Protein AF-A0A972W2F7-F1 (afdb_monomer_lite)

Structure (mmCIF, N/CA/C/O backbone):
data_AF-A0A972W2F7-F1
#
_entry.id   AF-A0A972W2F7-F1
#
loop_
_atom_site.group_PDB
_atom_site.id
_atom_site.type_symbol
_atom_site.label_atom_id
_atom_site.label_alt_id
_atom_site.label_comp_id
_atom_site.label_asym_id
_atom_site.label_entity_id
_atom_site.label_seq_id
_atom_site.pdbx_PDB_ins_code
_atom_site.Cartn_x
_atom_site.Cartn_y
_atom_site.Cartn_z
_atom_site.occupancy
_atom_site.B_iso_or_equiv
_atom_site.auth_seq_id
_atom_site.auth_comp_id
_atom_site.auth_asym_id
_atom_site.auth_atom_id
_atom_site.pdbx_PDB_model_num
ATOM 1 N N . MET A 1 1 ? -19.386 12.571 -10.014 1.00 37.34 1 MET A N 1
ATOM 2 C CA . MET A 1 1 ? -18.580 13.800 -9.864 1.00 37.34 1 MET A CA 1
ATOM 3 C C . MET A 1 1 ? -17.393 13.423 -9.004 1.00 37.34 1 MET A C 1
ATOM 5 O O . MET A 1 1 ? -17.580 13.190 -7.818 1.00 37.34 1 MET A O 1
ATOM 9 N N . ASP A 1 2 ? -16.224 13.254 -9.614 1.00 38.84 2 ASP A N 1
ATOM 10 C CA . ASP A 1 2 ? -15.016 12.812 -8.912 1.00 38.84 2 ASP A CA 1
ATOM 11 C C . ASP A 1 2 ? -14.385 14.001 -8.181 1.00 38.84 2 ASP A C 1
ATOM 13 O O . ASP A 1 2 ? -14.214 15.073 -8.763 1.00 38.84 2 ASP A O 1
ATOM 17 N N . ILE A 1 3 ? -14.070 13.840 -6.894 1.00 45.41 3 ILE A N 1
ATOM 18 C CA . ILE A 1 3 ? -13.423 14.881 -6.087 1.00 45.41 3 ILE A CA 1
ATOM 19 C C . ILE A 1 3 ? -11.974 14.472 -5.830 1.00 45.41 3 ILE A C 1
ATOM 21 O O . ILE A 1 3 ? -11.709 13.472 -5.166 1.00 45.41 3 ILE A O 1
ATOM 25 N N . PHE A 1 4 ? -11.034 15.293 -6.300 1.00 45.84 4 PHE A N 1
ATOM 26 C CA . PHE A 1 4 ? -9.611 15.173 -5.989 1.00 45.84 4 PHE A CA 1
ATOM 27 C C . PHE A 1 4 ? -9.245 16.166 -4.879 1.00 45.84 4 PHE A C 1
ATOM 29 O O . PHE A 1 4 ? -9.281 17.379 -5.079 1.00 45.84 4 PHE A O 1
ATOM 36 N N . ILE A 1 5 ? -8.888 15.666 -3.696 1.00 48.56 5 ILE A N 1
ATOM 37 C CA . ILE A 1 5 ? -8.401 16.495 -2.581 1.00 48.56 5 ILE A CA 1
ATOM 38 C C . ILE A 1 5 ? -6.868 16.571 -2.706 1.00 48.56 5 ILE A C 1
ATOM 40 O O . ILE A 1 5 ? -6.220 15.531 -2.703 1.00 48.56 5 ILE A O 1
ATOM 44 N N . THR A 1 6 ? -6.266 17.763 -2.842 1.00 37.16 6 THR A N 1
ATOM 45 C CA . THR A 1 6 ? -4.837 17.892 -3.242 1.00 37.16 6 THR A CA 1
ATOM 46 C C . THR A 1 6 ? -3.960 18.843 -2.410 1.00 37.16 6 THR A C 1
ATOM 48 O O . THR A 1 6 ? -2.891 19.231 -2.875 1.00 37.16 6 THR A O 1
ATOM 51 N N . LYS A 1 7 ? -4.310 19.225 -1.169 1.00 33.56 7 LYS A N 1
ATOM 52 C CA . LYS A 1 7 ? -3.485 20.214 -0.431 1.00 33.56 7 LYS A CA 1
ATOM 53 C C . LYS A 1 7 ? -3.284 19.912 1.055 1.00 33.56 7 LYS A C 1
ATOM 55 O O . LYS A 1 7 ? -4.198 20.159 1.831 1.00 33.56 7 LYS A O 1
ATOM 60 N N . TRP A 1 8 ? -2.085 19.456 1.451 1.00 50.25 8 TRP A N 1
ATOM 61 C CA . TRP A 1 8 ? -1.720 19.218 2.860 1.00 50.25 8 TRP A CA 1
ATOM 62 C C . TRP A 1 8 ? -0.238 19.461 3.180 1.00 50.25 8 TRP A C 1
ATOM 64 O O . TRP A 1 8 ? 0.644 19.233 2.355 1.00 50.25 8 TRP A O 1
ATOM 74 N N . ILE A 1 9 ? 0.012 19.957 4.399 1.00 38.94 9 ILE A N 1
ATOM 75 C CA . ILE A 1 9 ? 1.339 20.320 4.914 1.00 38.94 9 ILE A CA 1
ATOM 76 C C . ILE A 1 9 ? 2.100 19.044 5.286 1.00 38.94 9 ILE A C 1
ATOM 78 O O . ILE A 1 9 ? 1.756 18.347 6.239 1.00 38.94 9 ILE A O 1
ATOM 82 N N . TYR A 1 10 ? 3.149 18.767 4.520 1.00 42.78 10 TYR A N 1
ATOM 83 C CA . TYR A 1 10 ? 4.023 17.609 4.655 1.00 42.78 10 TYR A CA 1
ATOM 84 C C . TYR A 1 10 ? 5.341 17.988 5.346 1.00 42.78 10 TYR A C 1
ATOM 86 O O . TYR A 1 10 ? 5.931 19.027 5.049 1.00 42.78 10 TYR A O 1
ATOM 94 N N . ARG A 1 11 ? 5.843 17.118 6.232 1.00 40.94 11 ARG A N 1
ATOM 95 C CA . ARG A 1 11 ? 7.245 17.143 6.677 1.00 40.94 11 ARG A CA 1
ATOM 96 C C . ARG A 1 11 ? 8.022 16.090 5.895 1.00 40.94 11 ARG A C 1
ATOM 98 O O . ARG A 1 11 ? 7.843 14.897 6.127 1.00 40.94 11 ARG A O 1
ATOM 105 N N . LYS A 1 12 ? 8.886 16.553 4.989 1.00 39.41 12 LYS A N 1
ATOM 106 C CA . LYS A 1 12 ? 9.812 15.711 4.229 1.00 39.41 12 LYS A CA 1
ATOM 107 C C . LYS A 1 12 ? 10.783 15.022 5.176 1.00 39.41 12 LYS A C 1
ATOM 109 O O . LYS A 1 12 ? 11.478 15.689 5.934 1.00 39.41 12 LYS A O 1
ATOM 114 N N . THR A 1 13 ? 10.792 13.694 5.157 1.00 49.53 13 THR A N 1
ATOM 115 C CA . THR A 1 13 ? 11.837 12.893 5.798 1.00 49.53 13 THR A CA 1
ATOM 116 C C . THR A 1 13 ? 12.632 12.205 4.702 1.00 49.53 13 THR A C 1
ATOM 118 O O . THR A 1 13 ? 12.037 11.623 3.800 1.00 49.53 13 T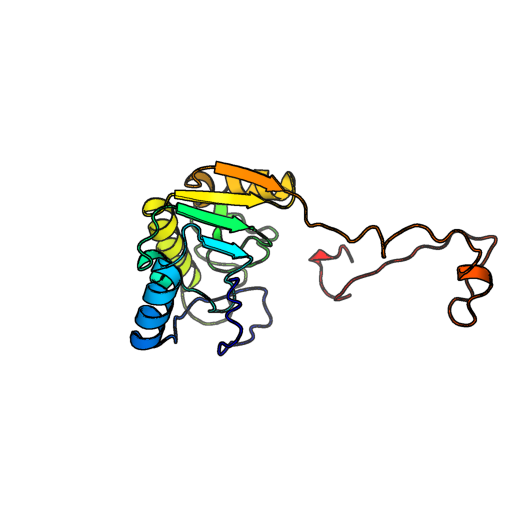HR A O 1
ATOM 121 N N . ASP A 1 14 ? 13.961 12.219 4.794 1.00 45.12 14 ASP A N 1
ATOM 122 C CA . ASP A 1 14 ? 14.857 11.602 3.796 1.00 45.12 14 ASP A CA 1
ATOM 123 C C . ASP A 1 14 ? 14.783 10.065 3.758 1.00 45.12 14 ASP A C 1
ATOM 125 O O . ASP A 1 14 ? 15.412 9.408 2.935 1.00 45.12 14 ASP A O 1
ATOM 129 N N . LYS A 1 15 ? 13.991 9.468 4.650 1.00 56.09 15 LYS A N 1
ATOM 130 C CA . LYS A 1 15 ? 13.692 8.038 4.687 1.00 56.09 15 LYS A CA 1
ATOM 131 C C . LYS A 1 15 ? 12.275 7.847 4.156 1.00 56.09 15 LYS A C 1
ATOM 133 O O . LYS A 1 15 ? 11.408 8.641 4.515 1.00 56.09 15 LYS A O 1
ATOM 138 N N . PHE A 1 16 ? 12.032 6.809 3.347 1.00 61.34 16 PHE A N 1
ATOM 139 C CA . PHE A 1 16 ? 10.714 6.391 2.827 1.00 61.34 16 PHE A C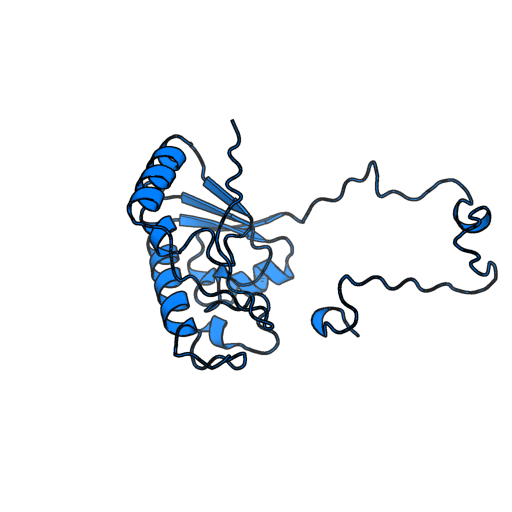A 1
ATOM 140 C C . PHE A 1 16 ? 9.743 6.005 3.959 1.00 61.34 16 PHE A C 1
ATOM 142 O O . PHE A 1 16 ? 9.318 4.856 4.091 1.00 61.34 16 PHE A O 1
ATOM 149 N N . PHE A 1 17 ? 9.406 6.962 4.811 1.00 59.88 17 PHE A N 1
ATOM 150 C CA . PHE A 1 17 ? 8.658 6.796 6.034 1.00 59.88 17 PHE A CA 1
ATOM 151 C C . PHE A 1 17 ? 7.662 7.943 6.165 1.00 59.88 17 PHE A C 1
ATOM 153 O O . PHE A 1 17 ? 8.017 9.115 6.181 1.00 59.88 17 PHE A O 1
ATOM 160 N N . SER A 1 18 ? 6.393 7.591 6.282 1.00 64.56 18 SER A N 1
ATOM 161 C CA . SER A 1 18 ? 5.313 8.521 6.554 1.00 64.56 18 SER A CA 1
ATOM 162 C C . SER A 1 18 ? 4.838 8.381 7.978 1.00 64.56 18 SER A C 1
ATOM 164 O O . SER A 1 18 ? 4.443 7.298 8.418 1.00 64.56 18 SER A O 1
ATOM 166 N N . TYR A 1 19 ? 4.748 9.515 8.658 1.00 61.31 19 TYR A N 1
ATOM 167 C CA . TYR A 1 19 ? 3.973 9.620 9.878 1.00 61.31 19 TYR A CA 1
ATOM 168 C C . TYR A 1 19 ? 2.624 10.282 9.600 1.00 61.31 19 TYR A C 1
ATOM 170 O O . TYR A 1 19 ? 2.545 11.276 8.885 1.00 61.31 19 TYR A O 1
ATOM 178 N N . ASN A 1 20 ? 1.569 9.730 10.197 1.00 62.28 20 ASN A N 1
ATOM 179 C CA . ASN A 1 20 ? 0.254 10.356 10.245 1.00 62.28 20 ASN A CA 1
ATOM 180 C C . ASN A 1 20 ? 0.084 11.038 11.615 1.00 62.28 20 ASN A C 1
ATOM 182 O O . ASN A 1 20 ? -0.581 10.508 12.501 1.00 62.28 20 ASN A O 1
ATOM 186 N N . SER A 1 21 ? 0.668 12.227 11.803 1.00 54.88 21 SER A N 1
ATOM 187 C CA . SER A 1 21 ? 0.066 13.206 12.720 1.00 54.88 21 SER A CA 1
ATOM 188 C C . SER A 1 21 ? -1.009 13.921 11.935 1.00 54.88 21 SER A C 1
ATOM 190 O O . SER A 1 21 ? -0.692 14.724 11.060 1.00 54.88 21 SER A O 1
ATOM 192 N N . SER A 1 22 ? -2.273 13.647 12.230 1.00 52.44 22 SER A N 1
ATOM 193 C CA . SER A 1 22 ? -3.345 14.514 11.760 1.00 52.44 22 SER A CA 1
ATOM 194 C C . SER A 1 22 ? -3.129 15.915 12.341 1.00 52.44 22 SER A C 1
ATOM 196 O O . SER A 1 22 ? -3.355 16.130 13.526 1.00 52.44 22 SER A O 1
ATOM 198 N N . PHE A 1 23 ? -2.663 16.842 11.502 1.00 49.62 23 PHE A N 1
ATOM 199 C CA . PHE A 1 23 ? -2.737 18.294 11.723 1.00 49.62 23 PHE A CA 1
ATOM 200 C C . PHE A 1 23 ? -4.017 18.895 11.124 1.00 49.62 23 PHE A C 1
ATOM 202 O O . PHE A 1 23 ? -4.238 20.100 11.195 1.00 49.62 23 PHE A O 1
ATOM 209 N N . LEU A 1 24 ? -4.862 18.053 10.524 1.00 54.97 24 LEU A N 1
ATOM 210 C CA . LEU A 1 24 ? -6.246 18.380 10.219 1.00 54.97 24 LEU A CA 1
ATOM 211 C C . LEU A 1 24 ? -6.941 18.809 11.513 1.00 54.97 24 LEU A C 1
ATOM 213 O O . LEU A 1 24 ? -7.051 18.009 12.442 1.00 54.97 24 LEU A O 1
ATOM 217 N N . SER A 1 25 ? -7.412 20.054 11.566 1.00 57.44 25 SER A N 1
ATOM 218 C CA . SER A 1 25 ? -8.318 20.474 12.631 1.00 57.44 25 SER A CA 1
ATOM 219 C C . SER A 1 25 ? -9.579 19.607 12.588 1.00 57.44 25 SER A C 1
ATOM 221 O O . SER A 1 25 ? -10.027 19.202 11.509 1.00 57.44 25 SER A O 1
ATOM 223 N N . ASP A 1 26 ? -10.186 19.343 13.746 1.00 63.97 26 ASP A N 1
ATOM 224 C CA . ASP A 1 26 ? -11.418 18.543 13.851 1.00 63.97 26 ASP A CA 1
ATOM 225 C C . ASP A 1 26 ? -12.546 19.061 12.936 1.00 63.97 26 ASP A C 1
ATOM 227 O O . ASP A 1 26 ? -13.414 18.307 12.498 1.00 63.97 26 ASP A O 1
ATOM 231 N N . ILE A 1 27 ? -12.510 20.354 12.602 1.00 67.69 27 ILE A N 1
ATOM 232 C CA . ILE A 1 27 ? -13.420 21.011 11.660 1.00 67.69 27 ILE A CA 1
ATOM 233 C C . ILE A 1 27 ? -13.247 20.454 10.244 1.00 67.69 27 I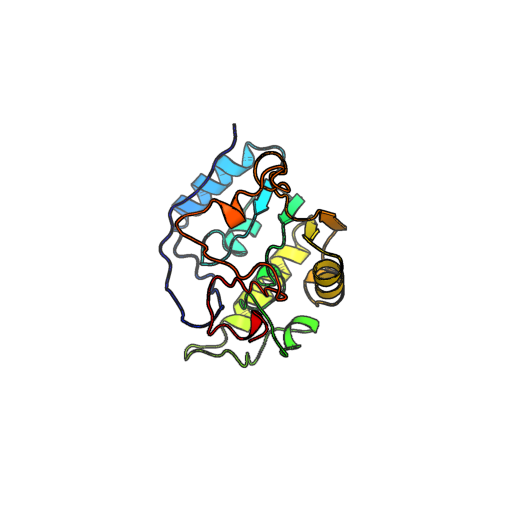LE A C 1
ATOM 235 O O . ILE A 1 27 ? -14.231 20.081 9.608 1.00 67.69 27 ILE A O 1
ATOM 239 N N . LEU A 1 28 ? -12.012 20.356 9.749 1.00 68.50 28 LEU A N 1
ATOM 240 C CA . LEU A 1 28 ? -11.747 19.835 8.408 1.00 68.50 28 LEU A CA 1
ATOM 241 C C . LEU A 1 28 ? -12.057 18.340 8.329 1.00 68.50 28 LEU A C 1
ATOM 243 O O . LEU A 1 28 ? -12.625 17.898 7.334 1.00 68.50 28 LEU A O 1
ATOM 247 N N . VAL A 1 29 ? -11.789 17.583 9.400 1.00 71.69 29 VAL A N 1
ATOM 248 C CA . VAL A 1 29 ? -12.239 16.186 9.519 1.00 71.69 29 VAL A CA 1
ATOM 249 C C . VAL A 1 29 ? -13.756 16.093 9.350 1.00 71.69 29 VAL A C 1
ATOM 251 O O . VAL A 1 29 ? -14.227 15.319 8.525 1.00 71.69 29 VAL A O 1
ATOM 254 N N . LYS A 1 30 ? -14.531 16.916 10.066 1.00 74.19 30 LYS A N 1
ATOM 255 C CA . LYS A 1 30 ? -15.998 16.917 9.958 1.00 74.19 30 LYS A CA 1
ATOM 256 C C . LYS A 1 30 ? -16.488 17.273 8.554 1.00 74.19 30 LYS A C 1
ATOM 258 O O . LYS A 1 30 ? -17.358 16.572 8.041 1.00 74.19 30 LYS A O 1
ATOM 263 N N . ILE A 1 31 ? -15.927 18.313 7.934 1.00 80.19 31 ILE A N 1
ATOM 264 C CA . ILE A 1 31 ? -16.318 18.754 6.586 1.00 80.19 31 ILE A CA 1
ATOM 265 C C . ILE A 1 31 ? -16.055 17.644 5.567 1.00 80.19 31 ILE A C 1
ATOM 267 O O . ILE A 1 31 ? -16.968 17.236 4.853 1.00 80.19 31 ILE A O 1
ATOM 271 N N . TYR A 1 32 ? -14.836 17.100 5.526 1.00 80.19 32 TYR A N 1
ATOM 272 C CA . TYR A 1 32 ? -14.514 16.047 4.564 1.00 80.19 32 TYR A CA 1
ATOM 273 C C . TYR A 1 32 ? -15.303 14.766 4.831 1.00 80.19 32 TYR A C 1
ATOM 275 O O . TYR A 1 32 ? -15.779 14.155 3.880 1.00 80.19 32 TYR A O 1
ATOM 283 N N . SER A 1 33 ? -15.529 14.385 6.092 1.00 76.12 33 SER A N 1
ATOM 284 C CA . SER A 1 33 ? -16.387 13.238 6.408 1.00 76.12 33 SER A CA 1
ATOM 285 C C . SER A 1 33 ? -17.824 13.441 5.923 1.00 76.12 33 SER A C 1
ATOM 287 O O . SER A 1 33 ? -18.425 12.499 5.418 1.00 76.12 33 SER A O 1
ATOM 289 N N . GLN A 1 34 ? -18.388 14.650 6.026 1.00 81.00 34 GLN A N 1
ATOM 290 C CA . GLN A 1 34 ? -19.718 14.949 5.478 1.00 81.00 34 GLN A CA 1
ATOM 291 C C . GLN A 1 34 ? -19.752 14.839 3.953 1.00 81.00 34 GLN A C 1
ATOM 293 O O . GLN A 1 34 ? -20.683 14.245 3.420 1.00 81.00 34 GLN A O 1
ATOM 298 N N . ILE A 1 35 ? -18.730 15.352 3.265 1.00 84.06 35 ILE A N 1
ATOM 299 C CA . ILE A 1 35 ? -18.611 15.242 1.806 1.00 84.06 35 ILE A CA 1
ATOM 300 C C . ILE A 1 35 ? -18.520 13.772 1.389 1.00 84.06 35 ILE A C 1
ATOM 302 O O . ILE A 1 35 ? -19.253 13.339 0.505 1.00 84.06 35 ILE A O 1
ATOM 306 N N . LEU A 1 36 ? -17.661 12.994 2.051 1.00 83.88 36 LEU A N 1
ATOM 307 C CA . LEU A 1 36 ? -17.459 11.578 1.744 1.00 83.88 36 LEU A CA 1
ATOM 308 C C . LEU A 1 36 ? -18.720 10.740 1.988 1.00 83.88 36 LEU A C 1
ATOM 310 O O . LEU A 1 36 ? -18.958 9.786 1.256 1.00 83.88 36 LEU A O 1
ATOM 314 N N . ASN A 1 37 ? -19.565 11.129 2.948 1.00 81.19 37 ASN A N 1
ATOM 315 C CA . ASN A 1 37 ? -20.837 10.455 3.218 1.00 81.19 37 ASN A CA 1
ATOM 316 C C . ASN A 1 37 ? -21.849 10.543 2.059 1.00 81.19 37 ASN A C 1
ATOM 318 O O . ASN A 1 37 ? -22.802 9.771 2.060 1.00 81.19 37 ASN A O 1
ATOM 322 N N . ASN A 1 38 ? -21.660 11.446 1.092 1.00 86.00 38 ASN A N 1
ATOM 323 C CA . ASN A 1 38 ? -22.551 11.589 -0.066 1.00 86.00 38 ASN A CA 1
ATOM 324 C C . ASN A 1 38 ? -22.212 10.640 -1.227 1.00 86.00 38 ASN A C 1
ATOM 326 O O . ASN A 1 38 ? -22.882 10.681 -2.255 1.00 86.00 38 ASN A O 1
ATOM 330 N N . PHE A 1 39 ? -21.165 9.825 -1.098 1.00 87.31 39 PHE A N 1
ATOM 331 C CA . PHE A 1 39 ? -20.753 8.869 -2.124 1.00 87.31 39 PHE A CA 1
ATOM 332 C C . PHE A 1 39 ? -21.199 7.457 -1.762 1.00 87.31 39 PHE A C 1
ATOM 334 O O . PHE A 1 39 ? -21.219 7.095 -0.591 1.00 87.31 39 PHE A O 1
ATOM 341 N N . ASP A 1 40 ? -21.475 6.618 -2.756 1.00 87.81 40 ASP A N 1
ATOM 342 C CA . ASP A 1 40 ? -21.814 5.205 -2.525 1.00 87.81 40 ASP A CA 1
ATOM 343 C C . ASP A 1 40 ? -20.579 4.355 -2.193 1.00 87.81 40 ASP A C 1
ATOM 345 O O . ASP A 1 40 ? -20.663 3.325 -1.518 1.00 87.81 40 ASP A O 1
ATOM 349 N N . LEU A 1 41 ? -19.412 4.796 -2.668 1.00 89.31 41 LEU A N 1
ATOM 350 C CA . LEU A 1 41 ? -18.159 4.062 -2.598 1.00 89.31 41 LEU A CA 1
ATOM 351 C C . LEU A 1 41 ? -16.985 4.999 -2.326 1.00 89.31 41 LEU A C 1
ATOM 353 O O . LEU A 1 41 ? -16.881 6.076 -2.909 1.00 89.31 41 LEU A O 1
ATOM 357 N N . ILE A 1 42 ? -16.060 4.538 -1.485 1.00 91.44 42 ILE A N 1
ATOM 358 C CA . ILE A 1 42 ? -14.792 5.216 -1.230 1.00 91.44 42 ILE A CA 1
ATOM 359 C C . ILE A 1 42 ? -13.659 4.301 -1.680 1.00 91.44 42 ILE A C 1
ATOM 361 O O . ILE A 1 42 ? -13.450 3.223 -1.115 1.00 91.44 42 ILE A O 1
ATOM 365 N N . HIS A 1 43 ? -12.920 4.758 -2.691 1.00 94.00 43 HIS A N 1
ATOM 366 C CA . HIS A 1 43 ? -11.743 4.084 -3.224 1.00 94.00 43 HIS A CA 1
ATOM 367 C C . HIS A 1 43 ? -10.511 4.969 -3.040 1.00 94.00 43 HIS A C 1
ATOM 369 O O . HIS A 1 43 ? -10.359 6.015 -3.662 1.00 94.00 43 HIS A O 1
ATOM 375 N N . LEU A 1 44 ? -9.628 4.544 -2.143 1.00 91.00 44 LEU A N 1
ATOM 376 C CA . LEU A 1 44 ? -8.408 5.249 -1.786 1.00 91.00 44 LEU A CA 1
ATOM 377 C C . LEU A 1 44 ? -7.238 4.769 -2.649 1.00 91.00 44 LEU A C 1
ATOM 379 O O . LEU A 1 44 ? -6.866 3.594 -2.618 1.00 91.00 44 LEU A O 1
ATOM 383 N N . HIS A 1 45 ? -6.600 5.702 -3.350 1.00 90.44 45 HIS A N 1
ATOM 384 C CA . HIS A 1 45 ? -5.309 5.493 -3.999 1.00 90.44 45 HIS A CA 1
ATOM 385 C C . HIS A 1 45 ? -4.248 6.251 -3.215 1.00 90.44 45 HIS A C 1
ATOM 387 O O . HIS A 1 45 ? -4.083 7.444 -3.427 1.00 90.44 45 HIS A O 1
ATOM 393 N N . TRP A 1 46 ? -3.538 5.540 -2.333 1.00 77.56 46 TRP A N 1
ATOM 394 C CA . TRP A 1 46 ? -2.432 6.071 -1.529 1.00 77.56 46 TRP A CA 1
ATOM 395 C C . TRP A 1 46 ? -2.795 7.274 -0.629 1.00 77.56 46 TRP A C 1
ATOM 397 O O . TRP A 1 46 ? -3.028 8.387 -1.080 1.00 77.56 46 TRP A O 1
ATOM 407 N N . VAL A 1 47 ? -2.788 7.072 0.692 1.00 70.81 47 VAL A N 1
ATOM 408 C CA . VAL A 1 47 ? -3.097 8.138 1.679 1.00 70.81 47 VAL A CA 1
ATOM 409 C C . VAL A 1 47 ? -1.910 8.480 2.579 1.00 70.81 47 VAL A C 1
ATOM 411 O O . VAL A 1 47 ? -2.073 8.920 3.720 1.00 70.81 47 VAL A O 1
ATOM 414 N N . GLY A 1 48 ? -0.700 8.224 2.079 1.00 67.69 48 GLY A N 1
ATOM 415 C CA . GLY A 1 48 ? 0.543 8.504 2.788 1.00 67.69 48 GLY A CA 1
ATOM 416 C C . GLY A 1 48 ? 0.722 9.987 3.137 1.00 67.69 48 GLY A C 1
ATOM 417 O O . GLY A 1 48 ? -0.101 10.844 2.820 1.00 67.69 48 GLY A O 1
ATOM 418 N N . HIS A 1 49 ? 1.831 10.293 3.813 1.00 65.50 49 HIS A N 1
ATOM 419 C CA . HIS A 1 49 ? 2.272 11.669 4.084 1.00 65.50 49 HIS A CA 1
ATOM 420 C C . HIS A 1 49 ? 1.257 12.590 4.795 1.00 65.50 49 HIS A C 1
ATOM 422 O O . HIS A 1 49 ? 1.306 13.804 4.612 1.00 65.50 49 HIS A O 1
ATOM 428 N N . GLY A 1 50 ? 0.363 12.067 5.641 1.00 63.09 50 GLY A N 1
ATOM 429 C CA . GLY A 1 50 ? -0.567 12.919 6.393 1.00 63.09 50 GLY A CA 1
ATOM 430 C C . GLY A 1 50 ? -1.886 13.212 5.682 1.00 63.09 50 GLY A C 1
ATOM 431 O O . GLY A 1 50 ? -2.701 13.931 6.254 1.00 63.09 50 GLY A O 1
ATOM 432 N N . PHE A 1 51 ? -2.113 12.677 4.474 1.00 67.38 51 PHE A N 1
ATOM 433 C CA . PHE A 1 51 ? -3.283 13.019 3.661 1.00 67.38 51 PHE A CA 1
ATOM 434 C C . PHE A 1 51 ? -4.610 12.592 4.303 1.00 67.38 51 PHE A C 1
ATOM 436 O O . PHE A 1 51 ? -5.499 13.417 4.500 1.00 67.38 51 PHE A O 1
ATOM 443 N N . MET A 1 52 ? -4.732 11.319 4.687 1.00 76.56 52 MET A N 1
ATOM 444 C CA . MET A 1 52 ? -5.845 10.831 5.503 1.00 76.56 52 MET A CA 1
ATOM 445 C C . MET A 1 52 ? -5.301 9.939 6.613 1.00 76.56 52 MET A C 1
ATOM 447 O O . MET A 1 52 ? -4.688 8.899 6.365 1.00 76.56 52 MET A O 1
ATOM 451 N N . SER A 1 53 ? -5.518 10.354 7.862 1.00 81.12 53 SER A N 1
ATOM 452 C CA . SER A 1 53 ? -5.119 9.556 9.018 1.00 81.12 53 SER A CA 1
ATOM 453 C C . SER A 1 53 ? -6.034 8.348 9.207 1.00 81.12 53 SER A C 1
ATOM 455 O O . SER A 1 53 ? -7.209 8.381 8.846 1.00 81.12 53 SER A O 1
ATOM 457 N N . SER A 1 54 ? -5.536 7.288 9.849 1.00 86.44 54 SER A N 1
ATOM 458 C CA . SER A 1 54 ? -6.387 6.151 10.229 1.00 86.44 54 SER A CA 1
ATOM 459 C C . SER A 1 54 ? -7.555 6.595 11.116 1.00 86.44 54 SER A C 1
ATOM 461 O O . SER A 1 54 ? -8.649 6.056 11.008 1.00 86.44 54 SER A O 1
ATOM 463 N N . ASN A 1 55 ? -7.344 7.625 11.946 1.00 83.62 55 ASN A N 1
ATOM 464 C CA . ASN A 1 55 ? -8.396 8.224 12.764 1.00 83.62 55 ASN A CA 1
ATOM 465 C C . ASN A 1 55 ? -9.458 8.938 11.916 1.00 83.62 55 ASN A C 1
ATOM 467 O O . ASN A 1 55 ? -10.644 8.820 12.196 1.00 83.62 55 ASN A O 1
ATOM 471 N N . PHE A 1 56 ? -9.055 9.652 10.863 1.00 85.25 56 PHE A N 1
ATOM 472 C CA . PHE A 1 56 ? -10.000 10.233 9.911 1.00 85.25 56 PHE A CA 1
ATOM 473 C C . PHE A 1 56 ? -10.845 9.135 9.253 1.00 85.25 56 PHE A C 1
ATOM 475 O O . PHE A 1 56 ? -12.068 9.198 9.307 1.00 85.25 56 PHE A O 1
ATOM 482 N N . LEU A 1 57 ? -10.201 8.083 8.733 1.00 87.62 57 LEU A N 1
ATOM 483 C CA . LEU A 1 57 ? -10.882 6.965 8.069 1.00 87.62 57 LEU A CA 1
ATOM 484 C C . LEU A 1 57 ? -11.844 6.205 8.999 1.00 87.62 57 LEU A C 1
ATOM 486 O O . LEU A 1 57 ? -12.898 5.749 8.559 1.00 87.62 57 LEU A O 1
ATOM 490 N N . LEU A 1 58 ? -11.519 6.108 10.291 1.00 88.31 58 LEU A N 1
ATOM 491 C CA . LEU A 1 58 ? -12.410 5.541 11.307 1.00 88.31 58 LEU A CA 1
ATOM 492 C C . LEU A 1 58 ? -13.696 6.360 11.497 1.00 88.31 58 LEU A C 1
ATOM 494 O O . LEU A 1 58 ? -14.744 5.777 11.761 1.00 88.31 58 LEU A O 1
ATOM 498 N N . ASN A 1 59 ? -13.629 7.685 11.332 1.00 85.81 59 ASN A N 1
ATOM 499 C CA . ASN A 1 59 ? -14.764 8.597 11.509 1.00 85.81 59 ASN A CA 1
ATOM 500 C C . ASN A 1 59 ? -15.663 8.728 10.267 1.00 85.81 59 ASN A C 1
ATOM 502 O O . ASN A 1 59 ? -16.694 9.401 10.323 1.00 85.81 59 ASN A O 1
ATOM 506 N N . ILE A 1 60 ? -15.297 8.112 9.143 1.00 86.75 60 ILE A N 1
ATOM 507 C CA . ILE A 1 60 ? -16.164 8.051 7.962 1.00 86.75 60 ILE A CA 1
ATOM 508 C C . ILE A 1 60 ? -17.276 7.029 8.224 1.00 86.75 60 ILE A C 1
ATOM 510 O O . ILE A 1 60 ? -17.009 5.961 8.782 1.00 86.75 60 ILE A O 1
ATOM 514 N N . LYS A 1 61 ? -18.524 7.316 7.822 1.00 87.00 61 LYS A N 1
ATOM 515 C CA . LYS A 1 61 ? -19.656 6.405 8.079 1.00 87.00 61 LYS A CA 1
ATOM 516 C C . LYS A 1 61 ? -19.561 5.098 7.293 1.00 87.00 61 LYS A C 1
ATOM 518 O O . LYS A 1 61 ? -19.996 4.067 7.794 1.00 87.00 61 LYS A O 1
ATOM 523 N N . HIS A 1 62 ? -18.959 5.116 6.105 1.00 89.88 62 HIS A N 1
ATOM 524 C CA . HIS A 1 62 ? -18.790 3.933 5.261 1.00 89.88 62 HIS A CA 1
ATOM 525 C C . HIS A 1 62 ? -18.099 2.792 5.991 1.00 89.88 62 HIS A C 1
ATOM 527 O O . HIS A 1 62 ? -16.990 2.940 6.502 1.00 89.88 62 HIS A O 1
ATOM 533 N N . GLU A 1 63 ? -18.743 1.631 6.012 1.00 91.50 63 GLU A N 1
ATOM 534 C CA . GLU A 1 63 ? -18.162 0.407 6.569 1.00 91.50 63 GLU A CA 1
ATOM 535 C C . GLU A 1 63 ? -17.175 -0.261 5.612 1.00 91.50 63 GLU A C 1
ATOM 537 O O . GLU A 1 63 ? -16.289 -0.990 6.052 1.00 91.50 63 GLU A O 1
ATOM 542 N N . LYS A 1 64 ? -17.338 -0.033 4.305 1.00 94.88 64 LYS A N 1
ATOM 543 C CA . LYS A 1 64 ? -16.533 -0.640 3.244 1.00 94.88 64 LYS A CA 1
ATOM 544 C C . LYS A 1 64 ? -15.592 0.397 2.653 1.00 94.88 64 LYS A C 1
ATOM 546 O O . LYS A 1 64 ? -16.033 1.482 2.284 1.00 94.88 64 LYS A O 1
ATOM 551 N N . LEU A 1 65 ? -14.320 0.037 2.528 1.00 95.06 65 LEU A N 1
ATOM 552 C CA . LEU A 1 65 ? -13.295 0.860 1.892 1.00 95.06 65 LEU A CA 1
ATOM 553 C C . LEU A 1 65 ? -12.575 0.024 0.841 1.00 95.06 65 LEU A C 1
ATOM 555 O O . LEU A 1 65 ? -12.179 -1.104 1.129 1.00 95.06 65 LEU A O 1
ATOM 559 N N . ILE A 1 66 ? -12.369 0.579 -0.350 1.00 96.62 66 ILE A N 1
ATOM 560 C CA . ILE A 1 66 ? -11.447 0.005 -1.332 1.00 96.62 66 ILE A CA 1
ATOM 561 C C . ILE A 1 66 ? -10.126 0.753 -1.219 1.00 96.62 66 ILE A C 1
ATOM 563 O O . ILE A 1 66 ? -10.110 1.981 -1.172 1.00 96.62 66 ILE A O 1
ATOM 567 N N . ILE A 1 67 ? -9.012 0.031 -1.159 1.00 95.62 67 ILE A N 1
ATOM 568 C CA . ILE A 1 67 ? -7.680 0.629 -1.068 1.00 95.62 67 ILE A CA 1
ATOM 569 C C . ILE A 1 67 ? -6.779 -0.004 -2.120 1.00 95.62 67 ILE A C 1
ATOM 571 O O . ILE A 1 67 ? -6.524 -1.206 -2.073 1.00 95.62 67 ILE A O 1
ATOM 575 N N . THR A 1 68 ? -6.248 0.804 -3.037 1.00 96.12 68 THR A N 1
ATOM 576 C CA . THR A 1 68 ? -5.155 0.381 -3.919 1.00 96.12 68 THR A CA 1
ATOM 577 C C . THR A 1 68 ? -3.815 0.567 -3.213 1.00 96.12 68 THR A C 1
ATOM 579 O O . THR A 1 68 ? -3.426 1.680 -2.847 1.00 96.12 68 THR A O 1
ATOM 582 N N . PHE A 1 69 ? -3.099 -0.540 -3.032 1.00 94.69 69 PHE A N 1
ATOM 583 C CA . PHE A 1 69 ? -1.808 -0.612 -2.358 1.00 94.69 69 PHE A CA 1
ATOM 584 C C . PHE A 1 69 ? -0.675 -0.348 -3.348 1.00 94.69 69 PHE A C 1
ATOM 586 O O . PHE A 1 69 ? -0.124 -1.265 -3.952 1.00 94.69 69 PHE A O 1
ATOM 593 N N . HIS A 1 70 ? -0.312 0.926 -3.489 1.00 92.12 70 HIS A N 1
ATOM 594 C CA . HIS A 1 70 ? 0.859 1.344 -4.272 1.00 92.12 70 HIS A CA 1
ATOM 595 C C . HIS A 1 70 ? 2.188 1.056 -3.566 1.00 92.12 70 HIS A C 1
ATOM 597 O O . HIS A 1 70 ? 3.235 0.995 -4.205 1.00 92.12 70 HIS A O 1
ATOM 603 N N . ASP A 1 71 ? 2.146 0.858 -2.251 1.00 91.69 71 ASP A N 1
ATOM 604 C CA . ASP A 1 71 ? 3.294 0.549 -1.409 1.00 91.69 71 ASP A CA 1
ATOM 605 C C . ASP A 1 71 ? 2.850 -0.149 -0.107 1.00 91.69 71 ASP A C 1
ATOM 607 O O . ASP A 1 71 ? 1.678 -0.494 0.072 1.00 91.69 71 ASP A O 1
ATOM 611 N N . PHE A 1 72 ? 3.791 -0.367 0.817 1.00 91.38 72 PHE A N 1
ATOM 612 C CA . PHE A 1 72 ? 3.544 -1.085 2.070 1.00 91.38 72 PHE A CA 1
ATOM 613 C C . PHE A 1 72 ? 3.021 -0.208 3.209 1.00 91.38 72 PHE A C 1
ATOM 615 O O . PHE A 1 72 ? 2.819 -0.712 4.315 1.00 91.38 72 PHE A O 1
ATOM 622 N N . TYR A 1 73 ? 2.770 1.083 2.979 1.00 90.62 73 TYR A N 1
ATOM 623 C CA . TYR A 1 73 ? 2.441 2.031 4.039 1.00 90.62 73 TYR A CA 1
ATOM 624 C C . TYR A 1 73 ? 1.307 1.538 4.942 1.00 90.62 73 TYR A C 1
ATOM 626 O O . TYR A 1 73 ? 1.427 1.574 6.166 1.00 90.62 73 TYR A O 1
ATOM 634 N N . PHE A 1 74 ? 0.210 1.057 4.361 1.00 91.44 74 PHE A N 1
ATOM 635 C CA . PHE A 1 74 ? -0.988 0.658 5.104 1.00 91.44 74 PHE A CA 1
ATOM 636 C C . PHE A 1 74 ? -0.802 -0.571 5.996 1.00 91.44 74 PHE A C 1
ATOM 638 O O . PHE A 1 74 ? -1.521 -0.700 6.982 1.00 91.44 74 PHE A O 1
ATOM 645 N N . VAL A 1 75 ? 0.160 -1.442 5.688 1.00 94.12 75 VAL A N 1
ATOM 646 C CA . VAL A 1 75 ? 0.428 -2.657 6.475 1.00 94.12 75 VAL A CA 1
ATOM 647 C C . VAL A 1 75 ? 1.647 -2.531 7.387 1.00 94.12 75 VAL A C 1
ATOM 649 O O . VAL A 1 75 ? 1.950 -3.453 8.138 1.00 94.12 75 VAL A O 1
ATOM 652 N N . THR A 1 76 ? 2.329 -1.384 7.378 1.00 92.25 76 THR A N 1
ATOM 653 C CA . THR A 1 76 ? 3.475 -1.102 8.249 1.00 92.25 76 THR A CA 1
ATOM 654 C C . THR A 1 76 ? 3.171 0.021 9.246 1.00 92.25 76 THR A C 1
ATOM 656 O O . THR A 1 76 ? 2.168 0.737 9.167 1.00 92.25 76 THR A O 1
ATOM 659 N N . GLY A 1 77 ? 4.093 0.247 10.183 1.00 88.75 77 GLY A N 1
ATOM 660 C CA . GLY A 1 77 ? 4.071 1.407 11.076 1.00 88.75 77 GLY A CA 1
ATOM 661 C C . GLY A 1 77 ? 4.319 2.747 10.370 1.00 88.75 77 GLY A C 1
ATOM 662 O O . GLY A 1 77 ? 4.180 3.793 10.998 1.00 88.75 77 GLY A O 1
ATOM 663 N N . GLY A 1 78 ? 4.649 2.755 9.074 1.00 84.94 78 GLY A N 1
ATOM 664 C CA . GLY A 1 78 ? 4.799 3.985 8.294 1.00 84.94 78 GLY A CA 1
ATOM 665 C C . GLY A 1 78 ? 5.819 3.930 7.161 1.00 84.94 78 GLY A C 1
ATOM 666 O O . GLY A 1 78 ? 5.835 4.850 6.351 1.00 84.94 78 GLY A O 1
ATOM 667 N N . CYS A 1 79 ? 6.648 2.888 7.055 1.00 85.50 79 CYS A N 1
ATOM 668 C CA . CYS A 1 79 ? 7.548 2.753 5.911 1.00 85.50 79 CYS A CA 1
ATOM 669 C C . CYS A 1 79 ? 6.780 2.382 4.634 1.00 85.50 79 CYS A C 1
ATOM 671 O O . CYS A 1 79 ? 5.850 1.575 4.666 1.00 85.50 79 CYS A O 1
ATOM 673 N N . HIS A 1 80 ? 7.194 2.963 3.510 1.00 86.81 80 HIS A N 1
ATOM 674 C CA . HIS A 1 80 ? 6.636 2.658 2.189 1.00 86.81 80 HIS A CA 1
ATOM 675 C C . HIS A 1 80 ? 7.296 1.421 1.574 1.00 86.81 80 HIS A C 1
ATOM 677 O O . HIS A 1 80 ? 6.649 0.653 0.868 1.00 86.81 80 HIS A O 1
ATOM 683 N N . VAL A 1 81 ? 8.566 1.186 1.908 1.00 86.25 81 VAL A N 1
ATOM 684 C CA . VAL A 1 81 ? 9.321 -0.002 1.509 1.00 86.25 81 VAL A CA 1
ATOM 685 C C . VAL A 1 81 ? 9.907 -0.638 2.772 1.00 86.25 81 VAL A C 1
ATOM 687 O O . VAL A 1 81 ? 10.656 0.030 3.487 1.00 86.25 81 VAL A O 1
ATOM 690 N N . PRO A 1 82 ? 9.547 -1.891 3.107 1.00 84.50 82 PRO A N 1
ATOM 691 C CA . PRO A 1 82 ? 10.035 -2.538 4.320 1.00 84.50 82 PRO A CA 1
ATOM 692 C C . PRO A 1 82 ? 11.483 -3.036 4.193 1.00 84.50 82 PRO A C 1
ATOM 694 O O . PRO A 1 82 ? 12.128 -3.225 5.221 1.00 84.50 82 PRO A O 1
ATOM 697 N N . GLY A 1 83 ? 12.007 -3.223 2.974 1.00 83.81 83 GLY A N 1
ATOM 698 C CA . GLY A 1 83 ? 13.317 -3.850 2.757 1.00 83.81 83 GLY A CA 1
ATOM 699 C C . GLY A 1 83 ? 13.369 -5.224 3.431 1.00 83.81 83 GLY A C 1
ATOM 700 O O . GLY A 1 83 ? 12.410 -5.993 3.328 1.00 83.81 83 GLY A O 1
ATOM 701 N N . ASP A 1 84 ? 14.432 -5.472 4.195 1.00 84.94 84 ASP A N 1
ATOM 702 C CA . ASP A 1 84 ? 14.620 -6.704 4.978 1.00 84.94 84 ASP A CA 1
ATOM 703 C C . ASP A 1 84 ? 13.865 -6.709 6.323 1.00 84.94 84 ASP A C 1
ATOM 705 O O . ASP A 1 84 ? 13.880 -7.695 7.061 1.00 84.94 84 ASP A O 1
ATOM 709 N N . CYS A 1 85 ? 13.182 -5.616 6.682 1.00 87.75 85 CYS A N 1
ATOM 710 C CA . CYS A 1 85 ? 12.426 -5.540 7.930 1.00 87.75 85 CYS A CA 1
ATOM 711 C C . CYS A 1 85 ? 11.179 -6.431 7.873 1.00 87.75 85 CYS A C 1
ATOM 713 O O . CYS A 1 85 ? 10.259 -6.186 7.095 1.00 87.75 85 CYS A O 1
ATOM 715 N N . SER A 1 86 ? 11.093 -7.403 8.781 1.00 92.31 86 SER A N 1
ATOM 716 C CA . SER A 1 86 ? 9.968 -8.339 8.897 1.00 92.31 86 SER A CA 1
ATOM 717 C C . SER A 1 86 ? 8.986 -8.001 10.026 1.00 92.31 86 SER A C 1
ATOM 719 O O . SER A 1 86 ? 7.998 -8.707 10.221 1.00 92.31 86 SER A O 1
ATOM 721 N N . ASN A 1 87 ? 9.184 -6.893 10.753 1.00 92.19 87 ASN A N 1
ATOM 722 C CA . ASN A 1 87 ? 8.356 -6.554 11.922 1.00 92.19 87 ASN A CA 1
ATOM 723 C C . ASN A 1 87 ? 6.864 -6.396 11.569 1.00 92.19 87 ASN A C 1
ATOM 725 O O . ASN A 1 87 ? 6.000 -6.732 12.375 1.00 92.19 87 ASN A O 1
ATOM 729 N N . TYR A 1 88 ? 6.539 -5.950 10.350 1.00 93.56 88 TYR A N 1
ATOM 730 C CA . TYR A 1 88 ? 5.154 -5.811 9.869 1.00 93.56 88 TYR A CA 1
ATOM 731 C C . TYR A 1 88 ? 4.388 -7.144 9.756 1.00 93.56 88 TYR A C 1
ATOM 733 O O . TYR A 1 88 ? 3.156 -7.151 9.739 1.00 93.56 88 TYR A O 1
ATOM 741 N N . LEU A 1 89 ? 5.096 -8.279 9.746 1.00 96.00 89 LEU A N 1
ATOM 742 C CA . LEU A 1 89 ? 4.492 -9.612 9.804 1.00 96.00 89 LEU A CA 1
ATOM 743 C C . LEU A 1 89 ? 3.861 -9.912 11.173 1.00 96.00 89 LEU A C 1
ATOM 745 O O . LEU A 1 89 ? 3.036 -10.811 11.276 1.00 96.00 89 LEU A O 1
ATOM 749 N N . ARG A 1 90 ? 4.221 -9.167 12.230 1.00 95.12 90 ARG A N 1
ATOM 750 C CA . ARG A 1 90 ? 3.656 -9.326 13.583 1.00 95.12 90 ARG A CA 1
ATOM 751 C C . ARG A 1 90 ? 3.160 -7.997 14.144 1.00 95.12 90 ARG A C 1
ATOM 753 O O . ARG A 1 90 ? 1.956 -7.781 14.257 1.00 95.12 90 ARG A O 1
ATOM 760 N N . VAL A 1 91 ? 4.091 -7.114 14.496 1.00 94.19 91 VAL A N 1
ATOM 761 C CA . VAL A 1 91 ? 3.851 -5.776 15.042 1.00 94.19 91 VAL A CA 1
ATOM 762 C C . VAL A 1 91 ? 5.016 -4.880 14.635 1.00 94.19 91 VAL A C 1
ATOM 764 O O . VAL A 1 91 ? 6.172 -5.200 14.911 1.00 94.19 91 VAL A O 1
ATOM 767 N N . CYS A 1 92 ? 4.737 -3.728 14.020 1.00 90.88 92 CYS A N 1
ATOM 768 C CA . CYS A 1 92 ? 5.781 -2.744 13.731 1.00 90.88 92 CYS A CA 1
ATOM 769 C C . CYS A 1 92 ? 6.231 -1.997 14.996 1.00 90.88 92 CYS A C 1
ATOM 771 O O . CYS A 1 92 ? 5.760 -0.898 15.278 1.00 90.88 92 CYS A O 1
ATOM 773 N N . SER A 1 93 ? 7.194 -2.566 15.713 1.00 87.38 93 SER A N 1
ATOM 774 C CA . SER A 1 93 ? 7.968 -1.912 16.775 1.00 87.38 93 SER A CA 1
ATOM 775 C C . SER A 1 93 ? 9.451 -1.820 16.384 1.00 87.38 93 SER A C 1
ATOM 777 O O . SER A 1 93 ? 9.854 -2.388 15.367 1.00 87.38 93 SER A O 1
ATOM 779 N N . ASN A 1 94 ? 10.257 -1.065 17.147 1.00 81.94 94 ASN A N 1
ATOM 780 C CA . ASN A 1 94 ? 11.725 -1.004 17.014 1.00 81.94 94 ASN A CA 1
ATOM 781 C C . ASN A 1 94 ? 12.227 -0.852 15.566 1.00 81.94 94 ASN A C 1
ATOM 783 O O . ASN A 1 94 ? 13.064 -1.616 15.094 1.00 81.94 94 ASN A O 1
ATOM 787 N N . CYS A 1 95 ? 11.669 0.114 14.833 1.00 82.81 95 CYS A N 1
ATOM 788 C CA . CYS A 1 95 ? 11.907 0.239 13.398 1.00 82.81 95 CYS A CA 1
ATOM 789 C C . CYS A 1 95 ? 13.387 0.543 13.077 1.00 82.81 95 CYS A C 1
ATOM 791 O O . CYS A 1 95 ? 13.906 1.542 13.582 1.00 82.81 95 CYS A O 1
ATOM 793 N N . PRO A 1 96 ? 14.041 -0.236 12.189 1.00 76.50 96 PRO A N 1
ATOM 794 C CA . PRO A 1 96 ? 15.442 -0.014 11.812 1.00 76.50 96 PRO A CA 1
ATOM 795 C C . PRO A 1 96 ? 15.633 1.297 11.040 1.00 76.50 96 PRO A C 1
ATOM 797 O O . PRO A 1 96 ? 16.672 1.941 11.135 1.00 76.50 96 PRO A O 1
ATOM 800 N N . ALA A 1 97 ? 14.593 1.766 10.344 1.00 68.12 97 ALA A N 1
ATOM 801 C CA . ALA A 1 97 ? 14.597 3.059 9.670 1.00 68.12 97 ALA A CA 1
ATOM 802 C C . ALA A 1 97 ? 14.468 4.258 10.635 1.00 68.12 97 ALA A C 1
ATOM 804 O O . ALA A 1 97 ? 14.317 5.382 10.158 1.00 68.12 97 ALA A O 1
ATOM 805 N N . LYS A 1 98 ? 14.519 4.052 11.968 1.00 62.97 98 LYS A N 1
ATOM 806 C CA . LYS A 1 98 ? 14.356 5.088 13.007 1.00 62.97 98 LYS A CA 1
ATOM 807 C C . LYS A 1 98 ? 15.047 6.401 12.603 1.00 62.97 98 LYS A C 1
ATOM 809 O O . LYS A 1 98 ? 16.245 6.447 12.323 1.00 62.97 98 LYS A O 1
ATOM 814 N N . SER A 1 99 ? 14.276 7.484 12.546 1.00 51.59 99 SER A N 1
ATOM 815 C CA . SER A 1 99 ? 14.783 8.856 12.516 1.00 51.59 99 SER A CA 1
ATOM 816 C C . SER A 1 99 ? 14.324 9.540 13.800 1.00 51.59 99 SER A C 1
ATOM 818 O O . SER A 1 99 ? 13.183 9.977 13.898 1.00 51.59 99 SER A O 1
ATOM 820 N N . TYR A 1 100 ? 15.211 9.545 14.794 1.00 52.16 100 TYR A N 1
ATOM 821 C CA . TYR A 1 100 ? 15.305 10.461 15.939 1.00 52.16 100 TYR A CA 1
ATOM 822 C C . TYR A 1 100 ? 14.107 10.740 16.872 1.00 52.16 100 TYR A C 1
ATOM 824 O O . TYR A 1 100 ? 14.340 11.333 17.919 1.00 52.16 100 TYR A O 1
ATOM 832 N N . ILE A 1 101 ? 12.864 10.326 16.603 1.00 50.62 101 ILE A N 1
ATOM 833 C CA . ILE A 1 101 ? 11.719 10.749 17.429 1.00 50.62 101 ILE A CA 1
ATOM 834 C C . ILE A 1 101 ? 10.770 9.573 17.705 1.00 50.62 101 ILE A C 1
ATOM 836 O O . ILE A 1 101 ? 10.021 9.175 16.823 1.00 50.62 101 ILE A O 1
ATOM 840 N N . GLY A 1 102 ? 10.798 9.042 18.933 1.00 61.72 102 GLY A N 1
ATOM 841 C CA . GLY A 1 102 ? 9.737 8.226 19.555 1.00 61.72 102 GLY A CA 1
ATOM 842 C C . GLY A 1 102 ? 9.303 6.910 18.877 1.00 61.72 102 GLY A C 1
ATOM 843 O O . GLY A 1 102 ? 9.799 6.511 17.825 1.00 61.72 102 GLY A O 1
ATOM 844 N N . ASP A 1 103 ? 8.324 6.239 19.497 1.00 70.69 103 ASP A N 1
ATOM 845 C CA . ASP A 1 103 ? 7.705 4.985 19.023 1.00 70.69 103 ASP A CA 1
ATOM 846 C C . ASP A 1 103 ? 6.460 5.237 18.149 1.00 70.69 103 ASP A C 1
ATOM 848 O O . ASP A 1 103 ? 5.404 4.607 18.286 1.00 70.69 103 ASP A O 1
ATOM 852 N N . PHE A 1 104 ? 6.557 6.185 17.216 1.00 79.62 104 PHE A N 1
ATOM 853 C CA . PHE A 1 104 ? 5.434 6.532 16.338 1.00 79.62 104 PHE A CA 1
ATOM 854 C C . PHE A 1 104 ? 5.008 5.389 15.416 1.00 79.62 104 PHE A C 1
ATOM 856 O O . PHE A 1 104 ? 3.840 5.314 15.035 1.00 79.62 104 PHE A O 1
ATOM 863 N N . GLN A 1 105 ? 5.930 4.486 15.077 1.00 84.75 105 GLN A N 1
ATOM 864 C CA . GLN A 1 105 ? 5.654 3.318 14.241 1.00 84.75 105 GLN A CA 1
ATOM 865 C C . GLN A 1 105 ? 4.640 2.399 14.913 1.00 84.75 105 GLN A C 1
ATOM 867 O O . GLN A 1 105 ? 3.673 1.991 14.271 1.00 84.75 105 GLN A O 1
ATOM 872 N N . LEU A 1 106 ? 4.830 2.137 16.209 1.00 88.69 106 LEU A N 1
ATOM 873 C CA . LEU A 1 106 ? 3.936 1.295 16.994 1.00 88.69 106 LEU A CA 1
ATOM 874 C C . LEU A 1 106 ? 2.562 1.951 17.130 1.00 88.69 106 LEU A C 1
ATOM 876 O O . LEU A 1 106 ? 1.542 1.309 16.887 1.00 88.69 106 LEU A O 1
ATOM 880 N N . LYS A 1 107 ? 2.527 3.254 17.439 1.00 87.44 107 LYS A N 1
ATOM 881 C CA . LYS A 1 107 ? 1.271 4.013 17.520 1.00 87.44 107 LYS A CA 1
ATOM 882 C C . LYS A 1 107 ? 0.493 3.969 16.202 1.00 87.44 107 LYS A C 1
ATOM 884 O O . LYS A 1 107 ? -0.694 3.655 16.205 1.00 87.44 107 LYS A O 1
ATOM 889 N N . ASN A 1 108 ? 1.154 4.249 15.079 1.00 86.69 108 ASN A N 1
ATOM 890 C CA . ASN A 1 108 ? 0.525 4.249 13.758 1.00 86.69 108 ASN A CA 1
ATOM 891 C C . ASN A 1 108 ? 0.057 2.841 13.355 1.00 86.69 108 ASN A C 1
ATOM 893 O O . ASN A 1 108 ? -1.053 2.676 12.853 1.00 86.69 108 ASN A O 1
ATOM 897 N N . PHE A 1 109 ? 0.869 1.816 13.628 1.00 92.31 109 PHE A N 1
ATOM 898 C CA . PHE A 1 109 ? 0.502 0.421 13.391 1.00 92.31 109 PHE A CA 1
ATOM 899 C C . PHE A 1 109 ? -0.751 0.027 14.181 1.00 92.31 109 PHE A C 1
ATOM 901 O O . PHE A 1 109 ? -1.685 -0.530 13.612 1.00 92.31 109 PHE A O 1
ATOM 908 N N . ASN A 1 110 ? -0.823 0.387 15.465 1.00 93.31 110 ASN A N 1
ATOM 909 C CA . ASN A 1 110 ? -1.987 0.105 16.305 1.00 93.31 110 ASN A CA 1
ATOM 910 C C . ASN A 1 110 ? -3.242 0.855 15.834 1.00 93.31 110 ASN A C 1
ATOM 912 O O . ASN A 1 110 ? -4.321 0.273 15.800 1.00 93.31 110 ASN A O 1
ATOM 916 N N . GLN A 1 111 ? -3.118 2.112 15.401 1.00 91.56 111 GLN A N 1
ATOM 917 C CA . GLN A 1 111 ? -4.248 2.855 14.828 1.00 91.56 111 GLN A CA 1
ATOM 918 C C . GLN A 1 111 ? -4.755 2.228 13.522 1.00 91.56 111 GLN A C 1
ATOM 920 O O . GLN A 1 111 ? -5.962 2.147 13.302 1.00 91.56 111 GLN A O 1
ATOM 925 N N . LYS A 1 112 ? -3.849 1.757 12.657 1.00 93.38 112 LYS A N 1
ATOM 926 C CA . LYS A 1 112 ? -4.215 1.005 11.448 1.00 93.38 112 LYS A CA 1
ATOM 927 C C . LYS A 1 112 ? -4.865 -0.329 11.799 1.00 93.38 112 LYS A C 1
ATOM 929 O O . LYS A 1 112 ? -5.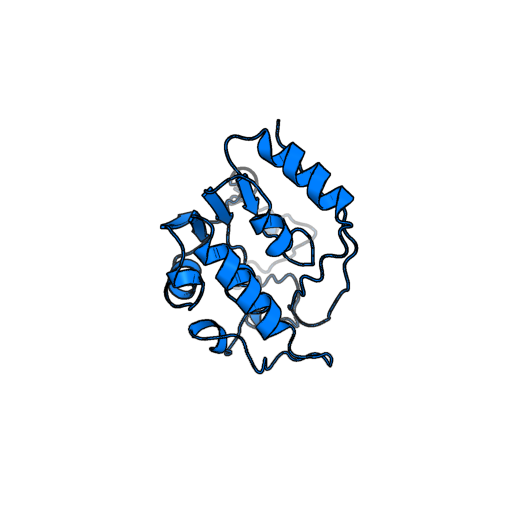857 -0.679 11.179 1.00 93.38 112 LYS A O 1
ATOM 934 N N . LYS A 1 113 ? -4.386 -1.027 12.832 1.00 96.56 113 LYS A N 1
ATOM 935 C CA . LYS A 1 113 ? -5.022 -2.254 13.328 1.00 96.56 113 LYS A CA 1
ATOM 936 C C . LYS A 1 113 ? -6.484 -2.019 13.702 1.00 96.56 113 LYS A C 1
ATOM 938 O O . LYS A 1 113 ? -7.341 -2.751 13.226 1.00 96.56 113 LYS A O 1
ATOM 943 N N . VAL A 1 114 ? -6.770 -0.961 14.463 1.00 96.69 114 VAL A N 1
ATOM 944 C CA . VAL A 1 114 ? -8.150 -0.582 14.809 1.00 96.69 114 VAL A CA 1
ATOM 945 C C . VAL A 1 114 ? -8.969 -0.286 13.550 1.00 96.69 114 VAL A C 1
ATOM 947 O O . VAL A 1 114 ? -10.083 -0.777 13.425 1.00 96.69 114 VAL A O 1
ATOM 950 N N . LEU A 1 115 ? -8.421 0.456 12.580 1.00 94.69 115 LEU A N 1
ATOM 951 C CA . LEU A 1 115 ? -9.097 0.705 11.300 1.00 94.69 115 LEU A CA 1
ATOM 952 C C . LEU A 1 115 ? -9.454 -0.593 10.560 1.00 94.69 115 LEU A C 1
ATOM 954 O O . LEU A 1 115 ? -10.592 -0.747 10.126 1.00 94.69 115 LEU A O 1
ATOM 958 N N . PHE A 1 116 ? -8.501 -1.517 10.434 1.00 96.69 116 PHE A N 1
ATOM 959 C CA . PHE A 1 116 ? -8.684 -2.788 9.729 1.00 96.69 116 PHE A CA 1
ATOM 960 C C . PHE A 1 116 ? -9.668 -3.718 10.452 1.00 96.69 116 PHE A C 1
ATOM 962 O O . PHE A 1 116 ? -10.363 -4.487 9.805 1.00 96.69 116 PHE A O 1
ATOM 969 N N . GLN A 1 117 ? -9.764 -3.631 11.781 1.00 96.81 117 GLN A N 1
ATOM 970 C CA . GLN A 1 117 ? -10.757 -4.377 12.562 1.00 96.81 117 GLN A CA 1
ATOM 971 C C . GLN A 1 117 ? -12.161 -3.765 12.468 1.00 96.81 117 GLN A C 1
ATOM 973 O O . GLN A 1 117 ? -13.150 -4.490 12.521 1.00 96.81 117 GLN A O 1
ATOM 978 N N . SER A 1 118 ? -12.256 -2.442 12.326 1.00 96.69 118 SER A N 1
ATOM 979 C CA . SER A 1 118 ? -13.530 -1.712 12.326 1.00 96.69 118 SER A CA 1
ATOM 980 C C . SER A 1 118 ? -14.169 -1.557 10.944 1.00 96.69 118 SER A C 1
ATOM 982 O O . SER A 1 118 ? -15.333 -1.167 10.859 1.00 96.69 118 SER A O 1
ATOM 984 N N . LYS A 1 119 ? -13.430 -1.792 9.852 1.00 95.50 119 LYS A N 1
ATOM 985 C CA . LYS A 1 119 ? -13.887 -1.564 8.472 1.00 95.50 119 LYS A CA 1
ATOM 986 C C . LYS A 1 119 ? -13.613 -2.782 7.592 1.00 95.50 119 LYS A C 1
ATOM 988 O O . LYS A 1 119 ? -12.574 -3.422 7.705 1.00 95.50 119 LYS A O 1
ATOM 993 N N . LYS A 1 120 ? -14.505 -3.055 6.638 1.00 97.62 120 LYS A N 1
ATOM 994 C CA . LYS A 1 120 ? -14.295 -4.047 5.574 1.00 97.62 120 LYS A CA 1
ATOM 995 C C . LYS A 1 120 ? -13.412 -3.438 4.489 1.00 97.62 120 LYS A C 1
ATOM 997 O O . LYS A 1 120 ? -13.900 -2.712 3.621 1.00 97.62 120 LYS A O 1
ATOM 1002 N N . ILE A 1 121 ? -12.114 -3.713 4.559 1.00 97.38 121 ILE A N 1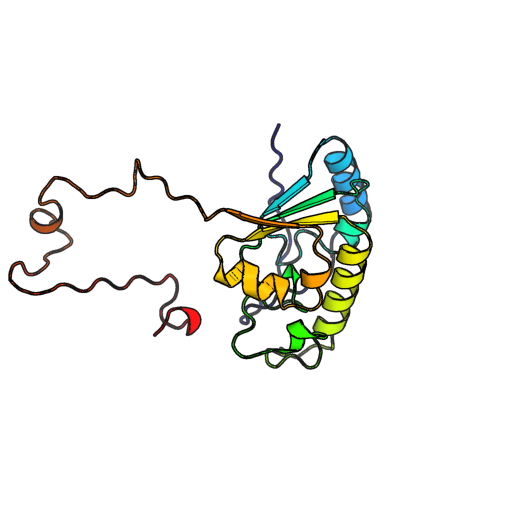
ATOM 1003 C CA . ILE A 1 121 ? -11.140 -3.186 3.602 1.00 97.38 121 ILE A CA 1
ATOM 1004 C C . ILE A 1 121 ? -10.935 -4.188 2.465 1.00 97.38 121 ILE A C 1
ATOM 1006 O O . ILE A 1 121 ? -10.416 -5.282 2.676 1.00 97.38 121 ILE A O 1
ATOM 1010 N N . PHE A 1 122 ? -11.313 -3.784 1.258 1.00 98.00 122 PHE A N 1
ATOM 1011 C CA . PHE A 1 122 ? -11.033 -4.489 0.014 1.00 98.00 122 PHE A CA 1
ATOM 1012 C C . PHE A 1 122 ? -9.724 -3.950 -0.558 1.00 98.00 122 PHE A C 1
ATOM 1014 O O . PHE A 1 122 ? -9.624 -2.775 -0.914 1.00 98.00 122 PHE A O 1
ATOM 1021 N N . ALA A 1 123 ? -8.702 -4.792 -0.630 1.00 97.88 123 ALA A N 1
ATOM 1022 C CA . ALA A 1 123 ? -7.410 -4.407 -1.164 1.00 97.88 123 ALA A CA 1
ATOM 1023 C C . ALA A 1 123 ? -7.331 -4.653 -2.669 1.00 97.88 123 ALA A C 1
ATOM 1025 O O . ALA A 1 123 ? -7.718 -5.708 -3.169 1.00 97.88 123 ALA A O 1
ATOM 1026 N N . ILE A 1 124 ? -6.734 -3.697 -3.371 1.00 98.19 124 ILE A N 1
ATOM 1027 C CA . ILE A 1 124 ? -6.257 -3.859 -4.736 1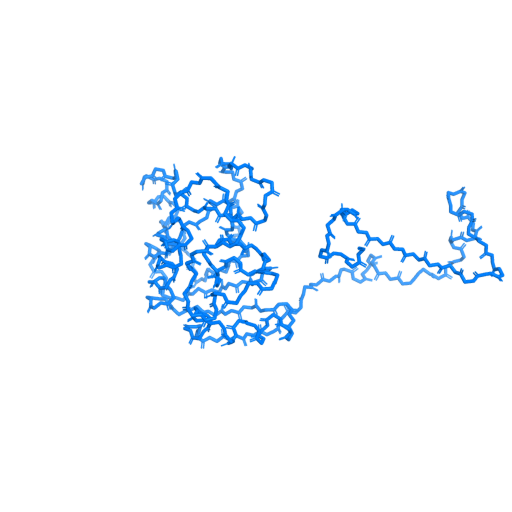.00 98.19 124 ILE A CA 1
ATOM 1028 C C . ILE A 1 124 ? -4.730 -3.845 -4.696 1.00 98.19 124 ILE A C 1
ATOM 1030 O O . ILE A 1 124 ? -4.124 -2.859 -4.276 1.00 98.19 124 ILE A O 1
ATOM 1034 N N . ALA A 1 125 ? -4.108 -4.935 -5.130 1.00 97.56 125 ALA A N 1
ATOM 1035 C CA . ALA A 1 125 ? -2.664 -5.068 -5.254 1.00 97.56 125 ALA A CA 1
ATOM 1036 C C . ALA A 1 125 ? -2.246 -4.995 -6.736 1.00 97.56 125 ALA A C 1
ATOM 1038 O O . ALA A 1 125 ? -2.855 -5.669 -7.566 1.00 97.56 125 ALA A O 1
ATOM 1039 N N . PRO A 1 126 ? -1.185 -4.250 -7.093 1.00 97.06 126 PRO A N 1
ATOM 1040 C CA . PRO A 1 126 ? -0.729 -4.138 -8.479 1.00 97.06 126 PRO A CA 1
ATOM 1041 C C . PRO A 1 126 ? 0.008 -5.383 -8.995 1.00 97.06 126 PRO A C 1
ATOM 1043 O O . PRO A 1 126 ? 0.346 -5.449 -10.173 1.00 97.06 126 PRO A O 1
ATOM 1046 N N . SER A 1 127 ? 0.309 -6.360 -8.135 1.00 97.25 127 SER A N 1
ATOM 1047 C CA . SER A 1 127 ? 1.027 -7.578 -8.516 1.00 97.25 127 SER A CA 1
ATOM 1048 C C . SER A 1 127 ? 0.802 -8.721 -7.527 1.00 97.25 127 SER A C 1
ATOM 1050 O O . SER A 1 127 ? 0.448 -8.494 -6.366 1.00 97.25 127 SER A O 1
ATOM 1052 N N . GLU A 1 128 ? 1.092 -9.948 -7.968 1.00 97.81 128 GLU A N 1
ATOM 1053 C CA . GLU A 1 128 ? 1.111 -11.147 -7.115 1.00 97.81 128 GLU A CA 1
ATOM 1054 C C . GLU A 1 128 ? 2.083 -11.011 -5.937 1.00 97.81 128 GLU A C 1
ATOM 1056 O O . GLU A 1 128 ? 1.764 -11.390 -4.811 1.00 97.81 128 GLU A O 1
ATOM 1061 N N . ILE A 1 129 ? 3.254 -10.404 -6.162 1.00 95.12 129 ILE A N 1
ATOM 1062 C CA . ILE A 1 129 ? 4.257 -10.196 -5.109 1.00 95.12 129 ILE A CA 1
ATOM 1063 C C . ILE A 1 129 ? 3.701 -9.289 -4.006 1.00 95.12 129 ILE A C 1
ATOM 1065 O O . ILE A 1 129 ? 3.858 -9.594 -2.822 1.00 95.12 129 ILE A O 1
ATOM 1069 N N . MET A 1 130 ? 3.034 -8.187 -4.374 1.00 95.31 130 MET A N 1
ATOM 1070 C CA . MET A 1 130 ? 2.387 -7.315 -3.391 1.00 95.31 130 MET A CA 1
ATOM 1071 C C . MET A 1 130 ? 1.271 -8.070 -2.667 1.00 95.31 130 MET A C 1
ATOM 1073 O O . MET A 1 130 ? 1.247 -8.077 -1.440 1.00 95.31 130 MET A O 1
ATOM 1077 N N . ALA A 1 131 ? 0.387 -8.754 -3.400 1.00 97.44 131 ALA A N 1
ATOM 1078 C CA . ALA A 1 131 ? -0.721 -9.499 -2.808 1.00 97.44 131 ALA A CA 1
ATOM 1079 C C . ALA A 1 131 ? -0.240 -10.558 -1.805 1.00 97.44 131 ALA A C 1
ATOM 1081 O O . ALA A 1 131 ? -0.771 -10.642 -0.700 1.00 97.44 131 ALA A O 1
ATOM 1082 N N . SER A 1 132 ? 0.802 -11.317 -2.148 1.00 96.19 132 SER A N 1
ATOM 1083 C CA . SER A 1 132 ? 1.419 -12.306 -1.260 1.00 96.19 132 SER A CA 1
ATOM 1084 C C . SER A 1 132 ? 1.955 -11.670 0.027 1.00 96.19 132 SER A C 1
ATOM 1086 O O . SER A 1 132 ? 1.637 -12.123 1.128 1.00 96.19 132 SER A O 1
ATOM 1088 N N . LYS A 1 133 ? 2.685 -10.552 -0.080 1.00 95.00 133 LYS A N 1
ATOM 1089 C CA . LYS A 1 133 ? 3.197 -9.832 1.096 1.00 95.00 133 LYS A CA 1
ATOM 1090 C C . LYS A 1 133 ? 2.087 -9.221 1.954 1.00 95.00 133 LYS A C 1
ATOM 1092 O O . LYS A 1 133 ? 2.207 -9.224 3.177 1.00 95.00 133 LYS A O 1
ATOM 1097 N N . LEU A 1 134 ? 1.007 -8.726 1.344 1.00 96.31 134 LEU A N 1
ATOM 1098 C CA . LEU A 1 134 ? -0.169 -8.267 2.085 1.00 96.31 134 LEU A CA 1
ATOM 1099 C C . LEU A 1 134 ? -0.783 -9.430 2.872 1.00 96.31 134 LEU A C 1
ATOM 1101 O O . LEU A 1 134 ? -0.912 -9.307 4.087 1.00 96.31 134 LEU A O 1
ATOM 1105 N N . ARG A 1 135 ? -1.054 -10.578 2.232 1.00 95.94 135 ARG A N 1
ATOM 1106 C CA . ARG A 1 135 ? -1.591 -11.780 2.906 1.00 95.94 135 ARG A CA 1
ATOM 1107 C C . ARG A 1 135 ? -0.718 -12.241 4.075 1.00 95.94 135 ARG A C 1
ATOM 1109 O O . ARG A 1 135 ? -1.247 -12.628 5.108 1.00 95.94 135 ARG A O 1
ATOM 1116 N N . GLY A 1 136 ? 0.605 -12.180 3.920 1.00 95.56 136 GLY A N 1
ATOM 1117 C CA . GLY A 1 136 ? 1.556 -12.562 4.968 1.00 95.56 136 GLY A CA 1
ATOM 1118 C C . GLY A 1 136 ? 1.702 -11.547 6.108 1.00 95.56 136 GLY A C 1
ATOM 1119 O O . GLY A 1 136 ? 2.298 -11.867 7.134 1.00 95.56 136 GLY A O 1
ATOM 1120 N N . SER A 1 137 ? 1.195 -10.322 5.954 1.00 96.88 137 SER A N 1
ATOM 1121 C CA . SER A 1 137 ? 1.324 -9.277 6.972 1.00 96.88 137 SER A CA 1
ATOM 1122 C C . SER A 1 137 ? 0.254 -9.372 8.061 1.00 96.88 137 SER A C 1
ATOM 1124 O O . SER A 1 137 ? -0.888 -9.746 7.804 1.00 96.88 137 SER A O 1
ATOM 1126 N N . SER A 1 138 ? 0.598 -8.944 9.280 1.00 97.69 138 SER A N 1
ATOM 1127 C CA . SER A 1 138 ? -0.318 -8.973 10.433 1.00 97.69 138 SER A CA 1
ATOM 1128 C C . SER A 1 138 ? -1.545 -8.075 10.250 1.00 97.69 138 SER A C 1
ATOM 1130 O O . SER A 1 138 ? -2.632 -8.417 10.701 1.00 97.69 138 SER A O 1
ATOM 1132 N N . LEU A 1 139 ? -1.398 -6.936 9.563 1.00 97.38 139 LEU A N 1
ATOM 1133 C CA . LEU A 1 139 ? -2.547 -6.101 9.200 1.00 97.38 139 LEU A CA 1
ATOM 1134 C C . LEU A 1 139 ? -3.272 -6.637 7.968 1.00 97.38 139 LEU A C 1
ATOM 1136 O O . LEU A 1 139 ? -4.493 -6.592 7.915 1.00 97.38 139 LEU A O 1
ATOM 1140 N N . GLY A 1 140 ? -2.550 -7.163 6.980 1.00 96.88 140 GLY A N 1
ATOM 1141 C CA . GLY A 1 140 ? -3.172 -7.667 5.763 1.00 96.88 140 GLY A CA 1
ATOM 1142 C C . GLY A 1 140 ? -4.003 -8.936 5.965 1.00 96.88 140 GLY A C 1
ATOM 1143 O O . GLY A 1 140 ? -4.938 -9.155 5.205 1.00 96.88 140 GLY A O 1
ATOM 1144 N N . SER A 1 141 ? -3.759 -9.714 7.024 1.00 96.94 141 SER A N 1
ATOM 1145 C CA . SER A 1 141 ? -4.640 -10.824 7.427 1.00 96.94 141 SER A CA 1
ATOM 1146 C C . SER A 1 141 ? -6.034 -10.371 7.886 1.00 96.94 141 SER A C 1
ATOM 1148 O O . SER A 1 141 ? -6.949 -11.187 7.954 1.00 96.94 141 SER A O 1
ATOM 1150 N N . LEU A 1 142 ? -6.207 -9.076 8.178 1.00 97.94 142 LEU A N 1
ATOM 1151 C CA . LEU A 1 142 ? -7.489 -8.452 8.519 1.00 97.94 142 LEU A CA 1
ATOM 1152 C C . LEU A 1 142 ? -8.203 -7.857 7.293 1.00 97.94 142 LEU A C 1
ATOM 1154 O O . LEU A 1 142 ? -9.287 -7.294 7.431 1.00 97.94 142 LEU A O 1
ATOM 1158 N N . LEU A 1 143 ? -7.600 -7.926 6.100 1.00 97.88 143 LEU A N 1
ATOM 1159 C CA . LEU A 1 143 ? -8.255 -7.484 4.869 1.00 97.88 143 LEU A CA 1
ATOM 1160 C C . LEU A 1 143 ? -9.458 -8.376 4.570 1.00 97.88 143 LEU A C 1
ATOM 1162 O O . LEU A 1 143 ? -9.409 -9.592 4.735 1.00 97.88 143 LEU A O 1
ATOM 1166 N N . TYR A 1 144 ? -10.532 -7.758 4.087 1.00 98.06 144 TYR A N 1
ATOM 1167 C CA . TYR A 1 144 ? -11.754 -8.473 3.738 1.00 98.06 144 TYR A CA 1
ATOM 1168 C C . TYR A 1 144 ? -11.590 -9.283 2.446 1.00 98.06 144 TYR A C 1
ATOM 1170 O O . TYR A 1 144 ? -12.068 -10.408 2.350 1.00 98.06 144 TYR A O 1
ATOM 1178 N N . ASP A 1 145 ? -10.910 -8.710 1.451 1.00 98.19 145 ASP A N 1
ATOM 1179 C CA . ASP A 1 145 ? -10.547 -9.380 0.201 1.00 98.19 145 ASP A CA 1
ATOM 1180 C C . ASP A 1 145 ? -9.307 -8.708 -0.404 1.00 98.19 145 ASP A C 1
ATOM 1182 O O . ASP A 1 145 ? -9.007 -7.549 -0.101 1.00 98.19 145 ASP A O 1
ATOM 1186 N N . ILE A 1 146 ? -8.598 -9.426 -1.275 1.00 98.38 146 ILE A N 1
ATOM 1187 C CA . ILE A 1 146 ? -7.451 -8.920 -2.030 1.00 98.38 146 ILE A CA 1
ATOM 1188 C C . ILE A 1 146 ? -7.624 -9.298 -3.499 1.00 98.38 146 ILE A C 1
ATOM 1190 O O . ILE A 1 146 ? -7.555 -10.475 -3.860 1.00 98.38 146 ILE A O 1
ATOM 1194 N N . LYS A 1 147 ? -7.786 -8.290 -4.358 1.00 98.44 147 LYS A N 1
ATOM 1195 C CA . LYS A 1 147 ? -7.794 -8.432 -5.817 1.00 98.44 147 LYS A CA 1
ATOM 1196 C C . LYS A 1 147 ? -6.497 -7.924 -6.419 1.00 98.44 147 LYS A C 1
ATOM 1198 O O . LYS A 1 147 ? -5.905 -6.966 -5.928 1.00 98.44 147 LYS A O 1
ATOM 1203 N N . ILE A 1 148 ? -6.067 -8.565 -7.497 1.00 98.56 148 ILE A N 1
ATOM 1204 C CA . ILE A 1 148 ? -4.861 -8.175 -8.222 1.00 98.56 148 ILE A CA 1
ATOM 1205 C C . ILE A 1 148 ? -5.293 -7.437 -9.477 1.00 98.56 148 ILE A C 1
ATOM 1207 O O . ILE A 1 148 ? -5.939 -8.015 -10.346 1.00 98.56 148 ILE A O 1
ATOM 1211 N N . ILE A 1 149 ? -4.971 -6.149 -9.536 1.00 97.94 149 ILE A N 1
ATOM 1212 C CA . ILE A 1 149 ? -5.260 -5.276 -10.673 1.00 97.94 149 ILE A CA 1
ATOM 1213 C C . ILE A 1 149 ? -3.974 -4.493 -10.951 1.00 97.94 149 ILE A C 1
ATOM 1215 O O . ILE A 1 149 ? -3.644 -3.597 -10.168 1.00 97.94 149 ILE A O 1
ATOM 1219 N N . PRO A 1 150 ? -3.220 -4.847 -12.008 1.00 96.56 150 PRO A N 1
ATOM 1220 C CA . PRO A 1 150 ? -1.971 -4.177 -12.350 1.00 96.56 150 PRO A CA 1
ATOM 1221 C C . PRO A 1 150 ? -2.148 -2.690 -12.653 1.00 96.56 150 PRO A C 1
ATOM 1223 O O . PRO A 1 150 ? -3.212 -2.252 -13.095 1.00 96.56 150 PRO A O 1
ATOM 1226 N N . ASN A 1 151 ? -1.076 -1.919 -12.465 1.00 93.25 151 ASN A N 1
ATOM 1227 C CA . ASN A 1 151 ? -1.064 -0.519 -12.880 1.00 93.25 151 ASN A CA 1
ATOM 1228 C C . ASN A 1 151 ? -1.180 -0.430 -14.412 1.00 93.25 151 ASN A C 1
ATOM 1230 O O . ASN A 1 151 ? -0.430 -1.119 -15.111 1.00 93.25 151 ASN A O 1
ATOM 1234 N N . PRO A 1 152 ? -2.090 0.406 -14.939 1.00 93.19 152 PRO A N 1
ATOM 1235 C CA . PRO A 1 152 ? -2.274 0.534 -16.375 1.00 93.19 152 PRO A CA 1
ATOM 1236 C C . PRO A 1 152 ? -1.114 1.299 -17.020 1.00 93.19 152 PRO A C 1
ATOM 1238 O O . PRO A 1 152 ? -0.470 2.139 -16.389 1.00 93.19 152 PRO A O 1
ATOM 1241 N N . ILE A 1 153 ? -0.899 1.044 -18.309 1.00 93.62 153 ILE A N 1
ATOM 1242 C CA . ILE A 1 153 ? -0.038 1.842 -19.184 1.00 93.62 153 ILE A CA 1
ATOM 1243 C C . ILE A 1 153 ? -0.810 2.181 -20.461 1.00 93.62 153 ILE A C 1
ATOM 1245 O O . ILE A 1 153 ? -1.537 1.341 -20.992 1.00 93.62 153 ILE A O 1
ATOM 1249 N N . ASP A 1 154 ? -0.681 3.417 -20.941 1.00 94.38 154 ASP A N 1
ATOM 1250 C CA . ASP A 1 154 ? -1.351 3.851 -22.166 1.00 94.38 154 ASP A CA 1
ATOM 1251 C C . ASP A 1 154 ? -0.643 3.272 -23.399 1.00 94.38 154 ASP A C 1
ATOM 1253 O O . ASP A 1 154 ? 0.379 3.786 -23.851 1.00 94.38 154 ASP A O 1
ATOM 1257 N N . ILE A 1 155 ? -1.201 2.205 -23.965 1.00 94.44 155 ILE A N 1
ATOM 1258 C CA . ILE A 1 155 ? -0.653 1.525 -25.147 1.00 94.44 155 ILE A CA 1
ATOM 1259 C C . ILE A 1 155 ? -0.808 2.327 -26.447 1.00 94.44 155 ILE A C 1
ATOM 1261 O O . ILE A 1 155 ? -0.213 1.976 -27.466 1.00 94.44 155 ILE A O 1
ATOM 1265 N N . SER A 1 156 ? -1.604 3.401 -26.450 1.00 92.94 156 SER A N 1
ATOM 1266 C CA . SER A 1 156 ? -1.675 4.303 -27.601 1.00 92.94 156 SER A CA 1
ATOM 1267 C C . SER A 1 156 ? -0.395 5.140 -27.722 1.00 92.94 156 SER A C 1
ATOM 1269 O O . SER A 1 156 ? 0.059 5.393 -28.848 1.00 92.94 156 SER A O 1
ATOM 1271 N N . LEU A 1 157 ? 0.205 5.473 -26.571 1.00 91.62 157 LEU A N 1
ATOM 1272 C CA . LEU A 1 157 ? 1.454 6.214 -26.411 1.00 91.62 157 LEU A CA 1
ATOM 1273 C C . LEU A 1 157 ? 2.675 5.283 -26.341 1.00 91.62 157 LEU A C 1
ATOM 1275 O O . LEU A 1 157 ? 3.636 5.464 -27.087 1.00 91.62 157 LEU A O 1
ATOM 1279 N N . PHE A 1 158 ? 2.638 4.272 -25.471 1.00 90.94 158 PHE A N 1
ATOM 1280 C CA . PHE A 1 158 ? 3.730 3.326 -25.244 1.00 90.94 158 PHE A CA 1
ATOM 1281 C C . PHE A 1 158 ? 3.573 2.099 -26.137 1.00 90.94 158 PHE A C 1
ATOM 1283 O O . PHE A 1 158 ? 3.028 1.070 -25.738 1.00 90.94 158 PHE A O 1
ATOM 1290 N N . LYS A 1 159 ? 4.071 2.214 -27.366 1.00 89.12 159 LYS A N 1
ATOM 1291 C CA . LYS A 1 159 ? 4.070 1.133 -28.354 1.00 89.12 159 LYS A CA 1
ATOM 1292 C C . LYS A 1 159 ? 5.369 1.121 -29.155 1.00 89.12 159 LYS A C 1
ATOM 1294 O O . LYS A 1 159 ? 5.994 2.174 -29.295 1.00 89.12 159 LYS A O 1
ATOM 1299 N N . PRO A 1 160 ? 5.764 -0.034 -29.717 1.00 86.75 160 PRO A N 1
ATOM 1300 C CA . PRO A 1 160 ? 6.886 -0.090 -30.642 1.00 86.75 160 PRO A CA 1
ATOM 1301 C C . PRO A 1 160 ? 6.683 0.895 -31.799 1.00 86.75 160 PRO A C 1
ATOM 1303 O O . PRO A 1 160 ? 5.616 0.934 -32.420 1.00 86.75 160 PRO A O 1
ATOM 1306 N N . LEU A 1 161 ? 7.705 1.699 -32.084 1.00 81.12 161 LEU A N 1
ATOM 1307 C CA . LEU A 1 161 ? 7.710 2.561 -33.260 1.00 81.12 161 LEU A CA 1
ATOM 1308 C C . LEU A 1 161 ? 7.993 1.706 -34.501 1.00 81.12 161 LEU A C 1
ATOM 1310 O O . LEU A 1 161 ? 8.836 0.815 -34.469 1.00 81.12 161 LEU A O 1
ATOM 1314 N N . LYS A 1 162 ? 7.259 1.964 -35.590 1.00 70.62 162 LYS A N 1
ATOM 1315 C CA . LYS A 1 162 ? 7.438 1.263 -36.876 1.00 70.62 162 LYS A CA 1
ATOM 1316 C C . LYS A 1 162 ? 8.626 1.785 -37.683 1.00 70.62 162 LYS A C 1
ATOM 1318 O O . LYS A 1 162 ? 9.047 1.120 -38.621 1.00 70.62 162 LYS A O 1
ATOM 1323 N N . SER A 1 163 ? 9.098 2.991 -37.378 1.00 65.81 163 SER A N 1
ATOM 1324 C CA . SER A 1 163 ? 10.205 3.623 -38.081 1.00 65.81 163 SER A CA 1
ATOM 1325 C C . SER A 1 163 ? 11.522 3.398 -37.355 1.00 65.81 163 SER A C 1
ATOM 1327 O O . SER A 1 163 ? 11.569 3.246 -36.132 1.00 65.81 163 SER A O 1
ATOM 1329 N N . ASP A 1 164 ? 12.594 3.522 -38.127 1.00 64.50 164 ASP A N 1
ATOM 1330 C CA . ASP A 1 164 ? 13.982 3.681 -37.704 1.00 64.50 164 ASP A CA 1
ATOM 1331 C C . ASP A 1 164 ? 14.215 5.010 -36.949 1.00 64.50 164 ASP A C 1
ATOM 1333 O O . ASP A 1 164 ? 15.268 5.629 -37.047 1.00 64.50 164 ASP A O 1
ATOM 1337 N N . PHE A 1 165 ? 13.243 5.463 -36.146 1.00 63.16 165 PHE A N 1
ATOM 1338 C CA . PHE A 1 165 ? 13.294 6.707 -35.377 1.00 63.16 165 PHE A CA 1
ATOM 1339 C C . PHE A 1 165 ? 14.585 6.827 -34.562 1.00 63.16 165 PHE A C 1
ATOM 1341 O O . PHE A 1 165 ? 15.129 7.914 -34.427 1.00 63.16 165 PHE A O 1
ATOM 1348 N N . TYR A 1 166 ? 15.104 5.711 -34.049 1.00 61.81 166 TYR A N 1
ATOM 1349 C CA . TYR A 1 166 ? 16.376 5.672 -33.329 1.00 61.81 166 TYR A CA 1
ATOM 1350 C C . TYR A 1 166 ? 17.596 5.897 -34.237 1.00 61.81 166 TYR A C 1
ATOM 1352 O O . TYR A 1 166 ? 18.566 6.490 -33.783 1.00 61.81 166 TYR A O 1
ATOM 1360 N N . ASN A 1 167 ? 17.547 5.469 -35.502 1.00 59.44 167 ASN A N 1
ATOM 1361 C CA . ASN A 1 167 ? 18.618 5.662 -36.485 1.00 59.44 167 ASN A CA 1
ATOM 1362 C C . ASN A 1 167 ? 18.611 7.077 -37.086 1.00 59.44 167 ASN A C 1
ATOM 1364 O O . ASN A 1 167 ? 19.680 7.612 -37.372 1.00 59.44 167 ASN A O 1
ATOM 1368 N N . ASP A 1 168 ? 17.427 7.678 -37.239 1.00 61.75 168 ASP A N 1
ATOM 1369 C CA . ASP A 1 168 ? 17.241 9.034 -37.785 1.00 61.75 168 ASP A CA 1
ATOM 1370 C C . ASP A 1 168 ? 17.210 10.122 -36.693 1.00 61.75 168 ASP A C 1
ATOM 1372 O O . ASP A 1 168 ? 17.178 11.324 -36.970 1.00 61.75 168 ASP A O 1
ATOM 1376 N N . SER A 1 169 ? 17.229 9.709 -35.425 1.00 64.38 169 SER A N 1
ATOM 1377 C CA . SER A 1 169 ? 17.285 10.597 -34.269 1.00 64.38 169 SER A CA 1
ATOM 1378 C C . SER A 1 169 ? 18.627 11.325 -34.217 1.00 64.38 169 SER A C 1
ATOM 1380 O O . SER A 1 169 ? 19.672 10.747 -33.921 1.00 64.38 169 SER A O 1
ATOM 1382 N N . VAL A 1 170 ? 18.589 12.648 -34.398 1.00 62.22 170 VAL A N 1
ATOM 1383 C CA . VAL A 1 170 ? 19.756 13.530 -34.199 1.00 62.22 170 VAL A CA 1
ATOM 1384 C C . VAL A 1 170 ? 20.277 13.466 -32.749 1.00 62.22 170 VAL A C 1
ATOM 1386 O O . VAL A 1 170 ? 21.445 13.762 -32.493 1.00 62.22 170 VAL A O 1
ATOM 1389 N N . PHE A 1 171 ? 19.431 13.044 -31.801 1.00 61.78 171 PHE A N 1
ATOM 1390 C CA . PHE A 1 171 ? 19.704 13.063 -30.362 1.00 61.78 171 PHE A CA 1
ATOM 1391 C C . PHE A 1 171 ? 20.256 11.742 -29.803 1.00 61.78 171 PHE A C 1
ATOM 1393 O O . PHE A 1 171 ? 20.985 11.762 -28.815 1.00 61.78 171 PHE A O 1
ATOM 1400 N N . LEU A 1 172 ? 19.936 10.596 -30.413 1.00 68.88 172 LEU A N 1
ATOM 1401 C CA . LEU A 1 172 ? 20.311 9.260 -29.934 1.00 68.88 172 LEU A CA 1
ATOM 1402 C C . LEU A 1 172 ? 21.104 8.527 -31.022 1.00 68.88 172 LEU A C 1
ATOM 1404 O O . LEU A 1 172 ? 20.569 7.699 -31.745 1.00 68.88 172 LEU A O 1
ATOM 1408 N N . LYS A 1 173 ? 22.403 8.824 -31.128 1.00 73.81 173 LYS A N 1
ATOM 1409 C CA . LYS A 1 173 ? 23.337 8.186 -32.077 1.00 73.81 173 LYS A CA 1
ATOM 1410 C C . LYS A 1 173 ? 23.760 6.782 -31.611 1.00 73.81 173 LYS A C 1
ATOM 1412 O O . LYS A 1 173 ? 24.926 6.561 -31.283 1.00 73.81 173 LYS A O 1
ATOM 1417 N N . LEU A 1 174 ? 22.811 5.853 -31.503 1.00 79.31 174 LEU A N 1
ATOM 1418 C CA . LEU A 1 174 ? 23.084 4.497 -31.017 1.00 79.31 174 LEU A CA 1
ATOM 1419 C C . LEU A 1 174 ? 23.836 3.653 -32.072 1.00 79.31 174 LEU A C 1
ATOM 1421 O O . LEU A 1 174 ? 23.560 3.775 -33.267 1.00 79.31 174 LEU A O 1
ATOM 1425 N N . PRO A 1 175 ? 24.796 2.800 -31.665 1.00 80.75 175 PRO A N 1
ATOM 1426 C CA . PRO A 1 175 ? 25.524 1.929 -32.587 1.00 80.75 175 PRO A CA 1
ATOM 1427 C C . PRO A 1 175 ? 24.617 0.830 -33.163 1.00 80.75 175 PRO A C 1
ATOM 1429 O O . PRO A 1 175 ? 23.928 0.141 -32.417 1.00 80.75 175 PRO A O 1
ATOM 1432 N N . LYS A 1 176 ? 24.664 0.634 -34.488 1.00 76.56 176 LYS A N 1
ATOM 1433 C CA . LYS A 1 176 ? 23.820 -0.342 -35.207 1.00 76.56 176 LYS A CA 1
ATOM 1434 C C . LYS A 1 176 ? 24.281 -1.792 -35.046 1.00 76.56 176 LYS A C 1
ATOM 1436 O O . LYS A 1 176 ? 23.457 -2.693 -34.955 1.00 76.56 176 LYS A O 1
ATOM 1441 N N . ASP A 1 177 ? 25.592 -2.000 -34.944 1.00 84.81 177 ASP A N 1
ATOM 1442 C CA . ASP A 1 177 ? 26.199 -3.340 -34.967 1.00 84.81 177 ASP A CA 1
ATOM 1443 C C . ASP A 1 177 ? 26.570 -3.852 -33.569 1.00 84.81 177 ASP A C 1
ATOM 1445 O O . ASP A 1 177 ? 27.372 -4.775 -33.416 1.00 84.81 177 ASP A O 1
ATOM 1449 N N . LYS A 1 178 ? 26.041 -3.213 -32.518 1.00 87.06 178 LYS A N 1
ATOM 1450 C CA . LYS A 1 178 ? 26.332 -3.570 -31.128 1.00 87.06 178 LYS A CA 1
ATOM 1451 C C . LYS A 1 178 ? 25.047 -3.634 -30.309 1.00 87.06 178 LYS A C 1
ATOM 1453 O O . LYS A 1 178 ? 24.182 -2.773 -30.470 1.00 87.06 178 LYS A O 1
ATOM 1458 N N . PRO A 1 179 ? 24.939 -4.590 -29.373 1.00 88.06 179 PRO A N 1
ATOM 1459 C CA . PRO A 1 179 ? 23.870 -4.577 -28.388 1.00 88.06 179 PRO A CA 1
ATOM 1460 C C . PRO A 1 179 ? 23.853 -3.248 -27.623 1.00 88.06 179 PRO A C 1
ATOM 1462 O O . PRO A 1 179 ? 24.886 -2.798 -27.124 1.00 88.06 179 PRO A O 1
ATOM 1465 N N . CYS A 1 180 ? 22.675 -2.637 -27.518 1.00 85.94 180 CYS A N 1
ATOM 1466 C CA . CYS A 1 180 ? 22.446 -1.443 -26.710 1.00 85.94 180 CYS A CA 1
ATOM 1467 C C . CYS A 1 180 ? 21.646 -1.821 -25.460 1.00 85.94 180 CYS A C 1
ATOM 1469 O O . CYS A 1 180 ? 20.589 -2.441 -25.567 1.00 85.94 180 CYS A O 1
ATOM 1471 N N . LEU A 1 181 ? 22.131 -1.427 -24.281 1.00 88.81 181 LEU A N 1
ATOM 1472 C CA . LEU A 1 181 ? 21.429 -1.608 -23.012 1.00 88.81 181 LEU A CA 1
ATOM 1473 C C . LEU A 1 181 ? 20.890 -0.256 -22.536 1.00 88.81 181 LEU A C 1
ATOM 1475 O O . LEU A 1 181 ? 21.663 0.675 -22.318 1.00 88.81 181 LEU A O 1
ATOM 1479 N N . LEU A 1 182 ? 19.572 -0.159 -22.359 1.00 87.06 182 LEU A N 1
ATOM 1480 C CA . LEU A 1 182 ? 18.926 0.998 -21.745 1.00 87.06 182 LEU A CA 1
ATOM 1481 C C . LEU A 1 182 ? 18.592 0.681 -20.287 1.00 87.06 182 LEU A C 1
ATOM 1483 O O . LEU A 1 182 ? 17.871 -0.273 -20.001 1.00 87.06 182 LEU A O 1
ATOM 1487 N N . PHE A 1 183 ? 19.073 1.525 -19.381 1.00 89.75 183 PHE A N 1
ATOM 1488 C CA . PHE A 1 183 ? 18.693 1.518 -17.976 1.00 89.75 183 PHE A CA 1
ATOM 1489 C C . PHE A 1 183 ? 18.003 2.842 -17.637 1.00 89.75 183 PHE A C 1
ATOM 1491 O O . PHE A 1 183 ? 18.526 3.912 -17.946 1.00 89.75 183 PHE A O 1
ATOM 1498 N N . VAL A 1 184 ? 16.828 2.775 -17.007 1.00 89.56 184 VAL A N 1
ATOM 1499 C CA . VAL A 1 184 ? 16.053 3.956 -16.603 1.00 89.56 184 VAL A CA 1
ATOM 1500 C C . VAL A 1 184 ? 15.645 3.809 -15.146 1.00 89.56 184 VAL A C 1
ATOM 1502 O O . VAL A 1 184 ? 14.980 2.844 -14.773 1.00 89.56 184 VAL A O 1
ATOM 1505 N N . ALA A 1 185 ? 15.987 4.800 -14.329 1.00 89.38 185 ALA A N 1
ATOM 1506 C CA . ALA A 1 185 ? 15.521 4.904 -12.956 1.00 89.38 185 ALA A CA 1
ATOM 1507 C C . ALA A 1 185 ? 15.208 6.360 -12.616 1.00 89.38 185 ALA A C 1
ATOM 1509 O O . ALA A 1 185 ? 15.893 7.278 -13.055 1.00 89.38 185 ALA A O 1
ATOM 1510 N N . ASN A 1 186 ? 14.185 6.563 -11.786 1.00 84.19 186 ASN A N 1
ATOM 1511 C CA . ASN A 1 186 ? 13.845 7.891 -11.276 1.00 84.19 186 ASN A CA 1
ATOM 1512 C C . ASN A 1 186 ? 14.930 8.452 -10.336 1.00 84.19 186 ASN A C 1
ATOM 1514 O O . ASN A 1 186 ? 15.097 9.660 -10.226 1.00 84.19 186 ASN A O 1
ATOM 1518 N N . ASN A 1 187 ? 15.650 7.573 -9.635 1.00 82.75 187 ASN A N 1
ATOM 1519 C CA . ASN A 1 187 ? 16.762 7.933 -8.767 1.00 82.75 187 ASN A CA 1
ATOM 1520 C C . ASN A 1 187 ? 17.839 6.845 -8.854 1.00 82.75 187 ASN A C 1
ATOM 1522 O O . ASN A 1 187 ? 17.559 5.688 -8.547 1.00 82.75 187 ASN A O 1
ATOM 1526 N N . LEU A 1 188 ? 19.048 7.222 -9.275 1.00 85.75 188 LEU A N 1
ATOM 1527 C CA . LEU A 1 188 ? 20.168 6.301 -9.491 1.00 85.75 188 LEU A CA 1
ATOM 1528 C C . LEU A 1 188 ? 20.859 5.855 -8.195 1.00 85.75 188 LEU A C 1
ATOM 1530 O O . LEU A 1 188 ? 21.596 4.882 -8.215 1.00 85.75 188 LEU A O 1
ATOM 1534 N N . VAL A 1 189 ? 20.623 6.544 -7.077 1.00 84.12 189 VAL A N 1
ATOM 1535 C CA . VAL A 1 189 ? 21.172 6.171 -5.758 1.00 84.12 189 VAL A CA 1
ATOM 1536 C C . VAL A 1 189 ? 20.161 5.431 -4.875 1.00 84.12 189 VAL A C 1
ATOM 1538 O O . VAL A 1 189 ? 20.446 5.127 -3.720 1.00 84.12 189 VAL A O 1
ATOM 1541 N N . ASP A 1 190 ? 18.967 5.133 -5.391 1.00 79.88 190 ASP A N 1
ATOM 1542 C CA . ASP A 1 190 ? 17.982 4.322 -4.675 1.00 79.88 190 ASP A CA 1
ATOM 1543 C C . ASP A 1 190 ? 18.260 2.828 -4.898 1.00 79.88 190 ASP A C 1
ATOM 1545 O O . ASP A 1 190 ? 17.972 2.292 -5.968 1.00 79.88 190 ASP A O 1
ATOM 1549 N N . TYR A 1 191 ? 18.757 2.143 -3.863 1.00 82.44 191 TYR A N 1
ATOM 1550 C CA . TYR A 1 191 ? 19.063 0.703 -3.890 1.00 82.44 191 TYR A CA 1
ATOM 1551 C C . TYR A 1 191 ? 17.863 -0.172 -4.300 1.00 82.44 191 TYR A C 1
ATOM 1553 O O . TYR A 1 191 ? 18.026 -1.280 -4.806 1.00 82.44 191 TYR A O 1
ATOM 1561 N N . ASN A 1 192 ? 16.628 0.325 -4.145 1.00 80.88 192 ASN A N 1
ATOM 1562 C CA . ASN A 1 192 ? 15.426 -0.383 -4.591 1.00 80.88 192 ASN A CA 1
ATOM 1563 C C . ASN A 1 192 ? 15.291 -0.444 -6.124 1.00 80.88 192 ASN A C 1
ATOM 1565 O O . ASN A 1 192 ? 14.330 -1.027 -6.629 1.00 80.88 192 ASN A O 1
ATOM 1569 N N . LYS A 1 193 ? 16.200 0.192 -6.873 1.00 84.88 193 LYS A N 1
ATOM 1570 C CA . LYS A 1 193 ? 16.232 0.204 -8.343 1.00 84.88 193 LYS A CA 1
ATOM 1571 C C . LYS A 1 193 ? 17.214 -0.802 -8.946 1.00 84.88 193 LYS A C 1
ATOM 1573 O O . LYS A 1 193 ? 17.281 -0.883 -10.169 1.00 84.88 193 LYS A O 1
ATOM 1578 N N . GLY A 1 194 ? 17.893 -1.600 -8.117 1.00 78.31 194 GLY A N 1
ATOM 1579 C CA . GLY A 1 194 ? 18.770 -2.683 -8.575 1.00 78.31 194 GLY A CA 1
ATOM 1580 C C . GLY A 1 194 ? 20.140 -2.219 -9.076 1.00 78.31 194 GLY A C 1
ATOM 1581 O O . GLY A 1 194 ? 20.759 -2.933 -9.861 1.00 78.31 194 GLY A O 1
ATOM 1582 N N . LEU A 1 195 ? 20.568 -1.031 -8.637 1.00 70.50 195 LEU A N 1
ATOM 1583 C CA . LEU A 1 195 ? 21.942 -0.531 -8.721 1.00 70.50 195 LEU A CA 1
ATOM 1584 C C . LEU A 1 195 ? 22.615 -0.711 -7.360 1.00 70.50 195 LEU A C 1
ATOM 1586 O O . LEU A 1 195 ? 23.813 -1.062 -7.357 1.00 70.50 195 LEU A O 1
#

Sequence (195 aa):
MDIFITKWIYRKTDKFFSYNSSFLSDILVKIYSQILNNFDLIHLHWVGHGFMSSNFLLNIKHEKLIITFHDFYFVTGGCHVPGDCSNYLRVCSNCPAKSYIGDFQLKNFNQKKVLFQSKKIFAIAPSEIMASKLRGSSLGSLLYDIKIIPNPIDISLFKPLKSDFYNDSVFLKLPKDKPCLLFVANNLVDYNKGL

pLDDT: mean 81.0, std 16.51, range [33.56, 98.56]

Foldseek 3Di:
DDDDDDDDDFDDDPAQFFFAPQPPDVVNLVVVLVVLQVDPAAEDEDCGRNNAALVSLLPRPAQEHEYELPACQLLWLTHRHQVPPPCQLPAHFPRPSDDDDDGSSRVSNVSSQVSLQRHAYEYEYQDPVRLVVLCSGPSSVSHNYYHYDHDDDDCVPPDDDPDPCQVVPPPRPDDPVDDDDDQDDPDPPPVVRVD

Secondary structure (DSSP, 8-state):
-------------SSSB------S-HHHHHHHHHHHTTSS--EEE--TTTTS-HHHHHTSS-SEEEEE-SSSGGGSSSBS--TT--GGGT---S-TT--SSTTHHHHHHHHHHHHHHHSEEEEEESSHHHHHHHHHSTTGGG-SEEEE-PPP--TTTSS--SS-HHHH-SS----TTS-------S-TT-GGG--

Radius of gyration: 20.58 Å; chains: 1; bounding box: 49×34×58 Å